Protein AF-A0A1F5DL62-F1 (afdb_monomer)

Foldseek 3Di:
DLAQLEDLQQLQQFFQLQADLPQQKGFGDDPDPFATAIDHHDPVVSVVLVVQCVVVVPDDRRDRSDHHSVVVQVVQQVVLVVVCVVPVDPVSNVCHPSVSSLNNLLVVCLVPVDLVVSCRSNRPPDSVVSVVSVVVNCVVDVPPVDKDKDKAQDPVVVVVVVVVPWAWDDDDPNITITIDHD

Solvent-accessible surface area (backbone atoms only — not comparable to full-atom values): 10149 Å² total; per-residue (Å²): 71,56,87,60,26,48,50,62,63,35,50,27,63,38,26,51,71,34,48,40,78,86,84,27,36,36,52,44,64,53,67,84,79,42,39,69,45,74,42,80,52,53,69,74,56,48,54,53,49,52,53,49,39,60,78,68,65,67,76,57,54,82,41,59,76,40,62,51,44,69,54,51,55,49,51,50,54,54,51,31,51,51,50,27,74,73,70,71,45,70,68,52,69,68,66,49,80,63,50,35,21,49,50,24,46,27,53,48,29,68,72,69,71,40,64,66,60,40,23,53,63,54,28,49,65,51,64,73,78,42,51,58,33,56,56,51,36,58,70,73,42,75,79,62,88,51,57,50,72,50,74,25,79,46,71,67,52,42,52,53,39,45,76,72,60,31,44,84,74,49,77,54,97,89,23,42,36,28,36,26,74,109

Secondary structure (DSSP, 8-state):
-TTT---HHHHHH-BGGGEETTTTEEEEPPSTT---EEEEPPHHHHHHHHHHHHHTT---TTSBSS--HHHHHHHHHHHHHHHHHHH--THHHH--HHHHHHHHHHHHHHHH--HHHHHHHHT-SSTHHHHHHHHHHHHHS-----EEEEEE-SHHHHHHHHHTTPEEEEEETTEEEEEEE-

Radius of gyration: 20.7 Å; Cα contacts (8 Å, |Δi|>4): 233; chains: 1; bounding box: 59×39×46 Å

Mean predicted aligned error: 9.63 Å

Sequence (182 aa):
MSKYGLRPDEISKITLRDIDLDHGTLSVRTSKMGLERTLTLKAEIKDLLREFVANWNITAVKEHLFPQTKTIMNGWRVSRRRAYNKFRDTELLKIRLYDLRHWFGTTSYIKCRDIFHVQYLMGHRHIGSTLHYLHIAKGLVNYSDEYTVKVASTIIEFTTLLESGFEYVSDYECKKILRKRK

Structure (mmCIF, N/CA/C/O backbone):
data_AF-A0A1F5DL62-F1
#
_entry.id   AF-A0A1F5DL62-F1
#
loop_
_atom_site.group_PDB
_atom_site.id
_atom_site.type_symbol
_atom_site.label_atom_id
_atom_site.label_alt_id
_atom_site.label_comp_id
_atom_site.label_asym_id
_atom_site.label_entity_id
_atom_site.label_seq_id
_atom_site.pdbx_PDB_ins_code
_atom_site.Cartn_x
_atom_site.Cartn_y
_atom_site.Cartn_z
_atom_site.occupancy
_atom_site.B_iso_or_equiv
_atom_site.auth_seq_id
_atom_site.auth_comp_id
_atom_site.auth_asym_id
_atom_site.auth_atom_id
_atom_site.pdbx_PDB_model_num
ATOM 1 N N . MET A 1 1 ? 2.792 1.108 -3.161 1.00 91.06 1 MET A N 1
ATOM 2 C CA . MET A 1 1 ? 2.977 0.848 -1.709 1.00 91.06 1 MET A CA 1
ATOM 3 C C . MET A 1 1 ? 1.778 1.282 -0.874 1.00 91.06 1 MET A C 1
ATOM 5 O O . MET A 1 1 ? 1.159 0.419 -0.280 1.00 91.06 1 MET A O 1
ATOM 9 N N . SER A 1 2 ? 1.394 2.563 -0.848 1.00 92.19 2 SER A N 1
ATOM 10 C CA . SER A 1 2 ? 0.304 3.059 0.022 1.00 92.19 2 SER A CA 1
ATOM 11 C C . SER A 1 2 ? -1.102 2.534 -0.298 1.00 92.19 2 SER A C 1
ATOM 13 O O . SER A 1 2 ? -1.973 2.580 0.562 1.00 92.19 2 SER A O 1
ATOM 15 N N . LYS A 1 3 ? -1.339 2.051 -1.524 1.00 92.31 3 LYS A N 1
ATOM 16 C CA . LYS A 1 3 ? -2.657 1.574 -1.982 1.00 92.31 3 LYS A CA 1
ATOM 17 C C . LYS A 1 3 ? -2.881 0.065 -1.849 1.00 92.31 3 LYS A C 1
ATOM 19 O O . LYS A 1 3 ? -4.026 -0.347 -1.787 1.00 92.31 3 LYS A O 1
ATOM 24 N N . TYR A 1 4 ? -1.803 -0.720 -1.809 1.00 93.44 4 TYR A N 1
ATOM 25 C CA . TYR A 1 4 ? -1.838 -2.196 -1.836 1.00 93.44 4 TYR A CA 1
ATOM 26 C C . TYR A 1 4 ? -0.861 -2.838 -0.845 1.00 93.44 4 TYR A C 1
ATOM 28 O O . TYR A 1 4 ? -0.576 -4.029 -0.903 1.00 93.44 4 TYR A O 1
ATOM 36 N N . GLY A 1 5 ? -0.226 -2.032 0.001 1.00 93.56 5 GLY A N 1
ATOM 37 C CA . GLY A 1 5 ? 0.716 -2.501 1.006 1.00 93.56 5 GLY A CA 1
ATOM 38 C C . GLY A 1 5 ? 1.997 -3.127 0.475 1.00 93.56 5 GLY A C 1
ATOM 39 O O . GLY A 1 5 ? 2.757 -3.599 1.295 1.00 93.56 5 GLY A O 1
ATOM 40 N N . LEU A 1 6 ? 2.286 -3.161 -0.829 1.00 94.00 6 LEU A N 1
ATOM 41 C CA . LEU A 1 6 ? 3.445 -3.889 -1.377 1.00 94.00 6 LEU A CA 1
ATOM 42 C C . LEU A 1 6 ? 4.793 -3.445 -0.785 1.00 94.00 6 LEU A C 1
ATOM 44 O O . LEU A 1 6 ? 4.983 -2.261 -0.486 1.00 94.00 6 LEU A O 1
ATOM 48 N N . ARG A 1 7 ? 5.735 -4.384 -0.642 1.00 93.25 7 ARG A N 1
ATOM 49 C CA . ARG A 1 7 ? 7.132 -4.088 -0.282 1.00 93.25 7 ARG A CA 1
ATOM 50 C C . ARG A 1 7 ? 7.881 -3.483 -1.486 1.00 93.25 7 ARG A C 1
ATOM 52 O O . ARG A 1 7 ? 7.527 -3.786 -2.625 1.00 93.25 7 ARG A O 1
ATOM 59 N N . PRO A 1 8 ? 8.926 -2.661 -1.279 1.00 94.00 8 PRO A N 1
ATOM 60 C CA . PRO A 1 8 ? 9.728 -2.129 -2.384 1.00 94.00 8 PRO A CA 1
ATOM 61 C C . PRO A 1 8 ? 10.349 -3.219 -3.268 1.00 94.00 8 PRO A C 1
ATOM 63 O O . PRO A 1 8 ? 10.421 -3.055 -4.483 1.00 94.00 8 PRO A O 1
ATOM 66 N N . ASP A 1 9 ? 10.763 -4.336 -2.666 1.00 92.94 9 ASP A N 1
ATOM 67 C CA . ASP A 1 9 ? 11.340 -5.474 -3.379 1.00 92.94 9 ASP A CA 1
ATOM 68 C C . ASP A 1 9 ? 10.296 -6.245 -4.190 1.00 92.94 9 ASP A C 1
ATOM 70 O O . ASP A 1 9 ? 10.581 -6.607 -5.329 1.00 92.94 9 ASP A O 1
ATOM 74 N N . GLU A 1 10 ? 9.083 -6.423 -3.648 1.00 94.06 10 GLU A N 1
ATOM 75 C CA . GLU A 1 10 ? 7.940 -6.979 -4.387 1.00 94.06 10 GLU A CA 1
ATOM 76 C C . GLU A 1 10 ? 7.651 -6.125 -5.626 1.00 94.06 10 GLU A C 1
ATOM 78 O O . GLU A 1 10 ? 7.585 -6.658 -6.725 1.00 94.06 10 GLU A O 1
ATOM 83 N N . ILE A 1 11 ? 7.574 -4.796 -5.466 1.00 94.06 11 ILE A N 1
ATOM 84 C CA . ILE A 1 11 ? 7.324 -3.861 -6.576 1.00 94.06 11 ILE A CA 1
ATOM 85 C C . ILE A 1 11 ? 8.401 -3.980 -7.651 1.00 94.06 11 ILE A C 1
ATOM 87 O O . ILE A 1 11 ? 8.070 -4.090 -8.826 1.00 94.06 11 ILE A O 1
ATOM 91 N N . SER A 1 12 ? 9.678 -4.001 -7.261 1.00 93.75 12 SER A N 1
ATOM 92 C CA . SER A 1 12 ? 10.784 -4.083 -8.224 1.00 93.75 12 SER A CA 1
ATOM 93 C C . SER A 1 12 ? 10.827 -5.388 -9.025 1.00 93.75 12 SER A C 1
ATOM 95 O O . SER A 1 12 ? 11.561 -5.477 -10.001 1.00 93.75 12 SER A O 1
ATOM 97 N N . LYS A 1 13 ? 10.072 -6.410 -8.604 1.00 92.38 13 LYS A N 1
ATOM 98 C CA . LYS A 1 13 ? 10.007 -7.717 -9.263 1.00 92.38 13 LYS A CA 1
ATOM 99 C C . LYS A 1 13 ? 8.769 -7.903 -10.128 1.00 92.38 13 LYS A C 1
ATOM 101 O O . LYS A 1 13 ? 8.721 -8.896 -10.847 1.00 92.38 13 LYS A O 1
ATOM 106 N N . ILE A 1 14 ? 7.805 -6.982 -10.075 1.00 93.50 14 ILE A N 1
ATOM 107 C CA . ILE A 1 14 ? 6.594 -7.062 -10.895 1.00 93.50 14 ILE A CA 1
ATOM 108 C C . ILE A 1 14 ? 6.999 -6.995 -12.365 1.00 93.50 14 ILE A C 1
ATOM 110 O O . ILE A 1 14 ? 7.710 -6.082 -12.791 1.00 93.50 14 ILE A O 1
ATOM 114 N N . THR A 1 15 ? 6.534 -7.978 -13.119 1.00 92.50 15 THR A N 1
ATOM 115 C CA . THR A 1 15 ? 6.669 -8.060 -14.572 1.00 92.50 15 THR A CA 1
ATOM 116 C C . THR A 1 15 ? 5.308 -7.924 -15.234 1.00 92.50 15 THR A C 1
ATOM 118 O O . THR A 1 15 ? 4.282 -8.061 -14.567 1.00 92.50 15 THR A O 1
ATOM 121 N N . LEU A 1 16 ? 5.282 -7.695 -16.548 1.00 89.62 16 LEU A N 1
ATOM 122 C CA . LEU A 1 16 ? 4.025 -7.609 -17.294 1.00 89.62 16 LEU A CA 1
ATOM 123 C C . LEU A 1 16 ? 3.182 -8.893 -17.155 1.00 89.62 16 LEU A C 1
ATOM 125 O O . LEU A 1 16 ? 1.967 -8.809 -17.036 1.00 89.62 16 LEU A O 1
ATOM 129 N N . ARG A 1 17 ? 3.823 -10.069 -17.048 1.00 90.69 17 ARG A N 1
ATOM 130 C CA . ARG A 1 17 ? 3.154 -11.359 -16.778 1.00 90.69 17 ARG A CA 1
ATOM 131 C C . ARG A 1 17 ? 2.331 -11.382 -15.490 1.00 90.69 17 ARG A C 1
ATOM 133 O O . ARG A 1 17 ? 1.380 -12.148 -15.384 1.00 90.69 17 ARG A O 1
ATOM 140 N N . ASP A 1 18 ? 2.754 -10.630 -14.481 1.00 91.69 18 ASP A N 1
ATOM 141 C CA . ASP A 1 18 ? 2.124 -10.662 -13.163 1.00 91.69 18 ASP A CA 1
ATOM 142 C C . ASP A 1 18 ? 0.827 -9.836 -13.122 1.00 91.69 18 ASP A C 1
ATOM 144 O O . ASP A 1 18 ? 0.107 -9.892 -12.123 1.00 91.69 18 ASP A O 1
ATOM 148 N N . ILE A 1 19 ? 0.543 -9.055 -14.171 1.00 91.12 19 ILE A N 1
ATOM 149 C CA . ILE A 1 19 ? -0.609 -8.160 -14.248 1.00 91.12 19 ILE A CA 1
ATOM 150 C C . ILE A 1 19 ? -1.598 -8.676 -15.281 1.00 91.12 19 ILE A C 1
ATOM 152 O O . ILE A 1 19 ? -1.293 -8.774 -16.465 1.00 91.12 19 ILE A O 1
ATOM 156 N N . ASP A 1 20 ? -2.818 -8.907 -14.822 1.00 90.62 20 ASP A N 1
ATOM 157 C CA . ASP A 1 20 ? -3.966 -9.151 -15.674 1.00 90.62 20 ASP A CA 1
ATOM 158 C C . ASP A 1 20 ? -4.793 -7.863 -15.744 1.00 90.62 20 ASP A C 1
ATOM 160 O O . ASP A 1 20 ? -5.491 -7.495 -14.793 1.00 90.62 20 ASP A O 1
ATOM 164 N N . LEU A 1 21 ? -4.651 -7.119 -16.841 1.00 84.19 21 LEU A N 1
ATOM 165 C CA . LEU A 1 21 ? -5.331 -5.833 -17.028 1.00 84.19 21 LEU A CA 1
ATOM 166 C C . LEU A 1 21 ? -6.814 -5.988 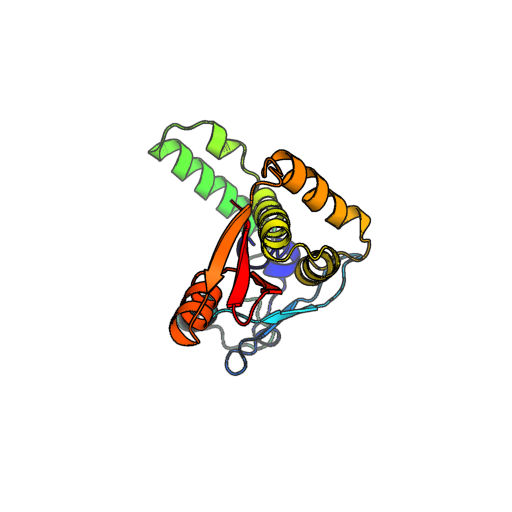-17.389 1.00 84.19 21 LEU A C 1
ATOM 168 O O . LEU A 1 21 ? -7.580 -5.042 -17.167 1.00 84.19 21 LEU A O 1
ATOM 172 N N . ASP A 1 22 ? -7.215 -7.152 -17.895 1.00 85.88 22 ASP A N 1
ATOM 173 C CA . ASP A 1 22 ? -8.592 -7.440 -18.294 1.00 85.88 22 ASP A CA 1
ATOM 174 C C . ASP A 1 22 ? -9.426 -7.760 -17.056 1.00 85.88 22 ASP A C 1
ATOM 176 O O . ASP A 1 22 ? -10.407 -7.073 -16.751 1.00 85.88 22 ASP A O 1
ATOM 180 N N . HIS A 1 23 ? -8.955 -8.713 -16.252 1.00 86.81 23 HIS A N 1
ATOM 181 C CA . HIS A 1 23 ? -9.593 -9.096 -14.995 1.00 86.81 23 HIS A CA 1
ATOM 182 C C . HIS A 1 23 ? -9.225 -8.168 -13.830 1.00 86.81 23 HIS A C 1
ATOM 184 O O . HIS A 1 23 ? -9.879 -8.176 -12.786 1.00 86.81 23 HIS A O 1
ATOM 190 N N . GLY A 1 24 ? -8.210 -7.319 -14.001 1.00 90.38 24 GLY A N 1
ATOM 191 C CA . GLY A 1 24 ? -7.795 -6.357 -12.990 1.00 90.38 24 GLY A CA 1
ATOM 192 C C . GLY A 1 24 ? -7.150 -7.017 -11.785 1.00 90.38 24 GLY A C 1
ATOM 193 O O . GLY A 1 24 ? -7.491 -6.682 -10.652 1.00 90.38 24 GLY A O 1
ATOM 194 N N . THR A 1 25 ? -6.239 -7.957 -12.007 1.00 93.75 25 THR A N 1
ATOM 195 C CA . THR A 1 25 ? -5.544 -8.654 -10.924 1.00 93.75 25 THR A CA 1
ATOM 196 C C . THR A 1 25 ? -4.036 -8.465 -11.013 1.00 93.75 25 THR A C 1
ATOM 198 O O . THR A 1 25 ? -3.466 -8.259 -12.082 1.00 93.75 25 THR A O 1
ATOM 201 N N . LEU A 1 26 ? -3.385 -8.485 -9.854 1.00 94.31 26 LEU A N 1
ATOM 202 C CA . LEU A 1 26 ? -1.937 -8.433 -9.715 1.00 94.31 26 LEU A CA 1
ATOM 203 C C . LEU A 1 26 ? -1.478 -9.622 -8.877 1.00 94.31 26 LEU A C 1
ATOM 205 O O . LEU A 1 26 ? -1.786 -9.698 -7.684 1.00 94.31 26 LEU A O 1
ATOM 209 N N . SER A 1 27 ? -0.696 -10.505 -9.486 1.00 94.12 27 SER A N 1
ATOM 210 C CA . SER A 1 27 ? -0.048 -11.630 -8.817 1.00 94.12 27 SER A CA 1
ATOM 211 C C . SER A 1 27 ? 1.268 -11.174 -8.192 1.00 94.12 27 SER A C 1
ATOM 213 O O . SER A 1 27 ? 2.261 -10.915 -8.866 1.00 94.12 27 SER A O 1
ATOM 215 N N . VAL A 1 28 ? 1.293 -11.042 -6.869 1.00 93.25 28 VAL A N 1
ATOM 216 C CA . VAL A 1 28 ? 2.468 -10.563 -6.142 1.00 93.25 28 VAL A CA 1
ATOM 217 C C . VAL A 1 28 ? 3.301 -11.747 -5.688 1.00 93.25 28 VAL A C 1
ATOM 219 O O . VAL A 1 28 ? 3.003 -12.400 -4.684 1.00 93.25 28 VAL A O 1
ATOM 222 N N . ARG A 1 29 ? 4.409 -11.961 -6.394 1.00 88.94 29 ARG A N 1
ATOM 223 C CA . ARG A 1 29 ? 5.475 -12.859 -5.955 1.00 88.94 29 ARG A CA 1
ATOM 224 C C . ARG A 1 29 ? 6.287 -12.180 -4.862 1.00 88.94 29 ARG A C 1
ATOM 226 O O . ARG A 1 29 ? 6.691 -11.022 -4.984 1.00 88.94 29 ARG A O 1
ATOM 233 N N . THR A 1 30 ? 6.522 -12.889 -3.768 1.00 79.25 30 THR A N 1
ATOM 234 C CA . THR A 1 30 ? 7.259 -12.342 -2.627 1.00 79.25 30 THR A CA 1
ATOM 235 C C . THR A 1 30 ? 8.720 -12.766 -2.666 1.00 79.25 30 THR A C 1
ATOM 237 O O . THR A 1 30 ? 9.059 -13.896 -3.004 1.00 79.25 30 THR A O 1
ATOM 240 N N . SER A 1 31 ? 9.613 -11.871 -2.252 1.00 63.34 31 SER A N 1
ATOM 241 C CA . SER A 1 31 ? 10.930 -12.290 -1.762 1.00 63.34 31 SER A CA 1
ATOM 242 C C . SER A 1 31 ? 10.811 -12.825 -0.334 1.00 63.34 31 SER A C 1
ATOM 244 O O . SER A 1 31 ? 9.890 -12.445 0.395 1.00 63.34 31 SER A O 1
ATOM 246 N N . LYS A 1 32 ? 11.828 -13.570 0.119 1.00 62.47 32 LYS A N 1
ATOM 247 C CA . LYS A 1 32 ? 12.007 -13.978 1.527 1.00 62.47 32 LYS A CA 1
ATOM 248 C C . LYS A 1 32 ? 10.872 -14.892 2.031 1.00 62.47 32 LYS A C 1
ATOM 250 O O . LYS A 1 32 ? 10.207 -15.569 1.261 1.00 62.47 32 LYS A O 1
ATOM 255 N N . MET A 1 33 ? 10.647 -14.891 3.345 1.00 64.62 33 MET A N 1
ATOM 256 C CA . MET A 1 33 ? 9.630 -15.650 4.084 1.00 64.62 33 MET A CA 1
ATOM 257 C C . MET A 1 33 ? 8.206 -15.070 3.935 1.00 64.62 33 MET A C 1
ATOM 259 O O . MET A 1 33 ? 7.421 -15.116 4.878 1.00 64.62 33 MET A O 1
ATOM 263 N N . GLY A 1 34 ? 7.868 -14.444 2.805 1.00 72.56 34 GLY A N 1
ATOM 264 C CA . GLY A 1 34 ? 6.506 -13.958 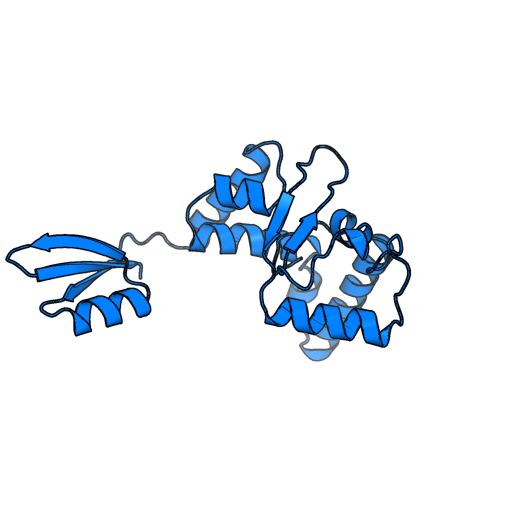2.555 1.00 72.56 34 GLY A CA 1
ATOM 265 C C . GLY A 1 34 ? 5.564 -15.068 2.085 1.00 72.56 34 GLY A C 1
ATOM 266 O O . GLY A 1 34 ? 5.969 -16.229 1.979 1.00 72.56 34 GLY A O 1
ATOM 267 N N . LEU A 1 35 ? 4.320 -14.685 1.788 1.00 81.75 35 LEU A N 1
ATOM 268 C CA . LEU A 1 35 ? 3.362 -15.503 1.040 1.00 81.75 35 LEU A CA 1
ATOM 269 C C . LEU A 1 35 ? 2.994 -14.794 -0.265 1.00 81.75 35 LEU A C 1
ATOM 271 O O . LEU A 1 35 ? 2.812 -13.569 -0.280 1.00 81.75 35 LEU A O 1
ATOM 275 N N . GLU A 1 36 ? 2.925 -15.569 -1.343 1.00 89.50 36 GLU A N 1
ATOM 276 C CA . GLU A 1 36 ? 2.386 -15.105 -2.619 1.00 89.50 36 GLU A CA 1
ATOM 277 C C . GLU A 1 36 ? 0.890 -14.836 -2.482 1.00 89.50 36 GLU A C 1
ATOM 279 O O . GLU A 1 36 ? 0.202 -15.446 -1.659 1.00 89.50 36 GLU A O 1
ATOM 284 N N . ARG A 1 37 ? 0.401 -13.863 -3.245 1.00 93.31 37 ARG A N 1
ATOM 285 C CA . ARG A 1 37 ? -0.988 -13.413 -3.154 1.00 93.31 37 ARG A CA 1
ATOM 286 C C . ARG A 1 37 ? -1.424 -12.730 -4.431 1.00 93.31 37 ARG A C 1
ATOM 288 O O . ARG A 1 37 ? -0.605 -12.116 -5.114 1.00 93.31 37 ARG A O 1
ATOM 295 N N . THR A 1 38 ? -2.725 -12.748 -4.667 1.00 94.31 38 THR A N 1
ATOM 296 C CA . THR A 1 38 ? -3.344 -12.037 -5.779 1.00 94.31 38 THR A CA 1
ATOM 297 C C . THR A 1 38 ? -4.138 -10.868 -5.225 1.00 94.31 38 THR A C 1
ATOM 299 O O . THR A 1 38 ? -4.907 -11.012 -4.277 1.00 94.31 38 THR A O 1
ATOM 302 N N . LEU A 1 39 ? -3.917 -9.686 -5.787 1.00 93.75 39 LEU A N 1
ATOM 303 C CA . LEU A 1 39 ? -4.596 -8.462 -5.386 1.00 93.75 39 LEU A CA 1
ATOM 304 C C . LEU A 1 39 ? -5.510 -7.993 -6.508 1.00 93.75 39 LEU A C 1
ATOM 306 O O . LEU A 1 39 ? -5.091 -7.921 -7.661 1.00 93.75 39 LEU A O 1
ATOM 310 N N . THR A 1 40 ? -6.734 -7.615 -6.162 1.00 94.19 40 THR A N 1
ATOM 311 C CA . THR A 1 40 ? -7.648 -6.959 -7.097 1.00 94.19 40 THR A CA 1
ATOM 312 C C . THR A 1 40 ? -7.269 -5.490 -7.240 1.00 94.19 40 THR A C 1
ATOM 314 O O . THR A 1 40 ? -7.172 -4.759 -6.251 1.00 94.19 40 THR A O 1
ATOM 317 N N . LEU A 1 41 ? -7.055 -5.053 -8.474 1.00 92.88 41 LEU A N 1
ATOM 318 C CA . LEU A 1 41 ? -6.711 -3.687 -8.827 1.00 92.88 41 LEU A CA 1
ATOM 319 C C . LEU A 1 41 ? -7.976 -2.847 -9.021 1.00 92.88 41 LEU A C 1
ATOM 321 O O . LEU A 1 41 ? -8.871 -3.188 -9.793 1.00 92.88 41 LEU A O 1
ATOM 325 N N . LYS A 1 42 ? -8.015 -1.691 -8.361 1.00 90.81 42 LYS A N 1
ATOM 326 C CA . LYS A 1 42 ? -9.005 -0.641 -8.619 1.00 90.81 42 LYS A CA 1
ATOM 327 C C . LYS A 1 42 ? -8.898 -0.123 -10.048 1.00 90.81 42 LYS A C 1
ATOM 329 O O . LYS A 1 42 ? -7.787 -0.023 -10.568 1.00 90.81 42 LYS A O 1
ATOM 334 N N . ALA A 1 43 ? -10.031 0.283 -10.622 1.00 89.75 43 ALA A N 1
ATOM 335 C CA . ALA A 1 43 ? -10.113 0.845 -11.971 1.00 89.75 43 ALA A CA 1
ATOM 336 C C . ALA A 1 43 ? -9.067 1.943 -12.211 1.00 89.75 43 ALA A C 1
ATOM 338 O O . ALA A 1 43 ? -8.270 1.816 -13.134 1.00 89.75 43 ALA A O 1
ATOM 339 N N . GLU A 1 44 ? -8.947 2.902 -11.285 1.00 90.38 44 GLU A N 1
ATOM 340 C CA . GLU A 1 44 ? -8.002 4.019 -11.427 1.00 90.38 44 GLU A CA 1
ATOM 341 C C . GLU A 1 44 ? -6.544 3.552 -11.572 1.00 90.38 44 GLU A C 1
ATOM 343 O O . GLU A 1 44 ? -5.739 4.166 -12.262 1.00 90.38 44 GLU A O 1
ATOM 348 N N . ILE A 1 45 ? -6.179 2.451 -10.911 1.00 90.81 45 ILE A N 1
ATOM 349 C CA . ILE A 1 45 ? -4.821 1.904 -10.974 1.00 90.81 45 ILE A CA 1
ATOM 350 C C . ILE A 1 45 ? -4.612 1.117 -12.265 1.00 90.81 45 ILE A C 1
ATOM 352 O O . ILE A 1 45 ? -3.503 1.126 -12.792 1.00 90.81 45 ILE A O 1
ATOM 356 N N . LYS A 1 46 ? -5.650 0.452 -12.782 1.00 90.81 46 LYS A N 1
ATOM 357 C CA . LYS A 1 46 ? -5.574 -0.246 -14.072 1.00 90.81 46 LYS A CA 1
ATOM 358 C C . LYS A 1 46 ? -5.286 0.738 -15.196 1.00 90.81 46 LYS A C 1
ATOM 360 O O . LYS A 1 46 ? -4.402 0.477 -16.005 1.00 90.81 46 LYS A O 1
ATOM 365 N N . ASP A 1 47 ? -5.971 1.875 -15.195 1.00 90.69 47 ASP A N 1
ATOM 366 C CA . ASP A 1 47 ? -5.800 2.896 -16.229 1.00 90.69 47 ASP A CA 1
ATOM 367 C C . ASP A 1 47 ? -4.405 3.528 -16.152 1.00 90.69 47 ASP A C 1
ATOM 369 O O . ASP A 1 47 ? -3.687 3.553 -17.150 1.00 90.69 47 ASP A O 1
ATOM 373 N N . LEU A 1 48 ? -3.941 3.870 -14.944 1.00 91.56 48 LEU A N 1
ATOM 374 C CA . LEU A 1 48 ? -2.567 4.342 -14.733 1.00 91.56 48 LEU A CA 1
ATOM 375 C C . LEU A 1 48 ? -1.506 3.321 -15.173 1.00 91.56 48 LEU A C 1
ATOM 377 O O . LEU A 1 48 ? -0.456 3.703 -15.687 1.00 91.56 48 LEU A O 1
ATOM 381 N N . LEU A 1 49 ? -1.745 2.022 -14.965 1.00 90.19 49 LEU A N 1
ATOM 382 C CA . LEU A 1 49 ? -0.825 0.973 -15.410 1.00 90.19 49 LEU A CA 1
ATOM 383 C C . LEU A 1 49 ? -0.822 0.822 -16.933 1.00 90.19 49 LEU A C 1
ATOM 385 O O . LEU A 1 49 ? 0.252 0.642 -17.502 1.00 90.19 49 LEU A O 1
ATOM 389 N N . ARG A 1 50 ? -1.981 0.929 -17.595 1.00 89.50 50 ARG A N 1
ATOM 390 C CA . ARG A 1 50 ? -2.077 0.912 -19.065 1.00 89.50 50 ARG A CA 1
ATOM 391 C C . ARG A 1 50 ? -1.296 2.065 -19.680 1.00 89.50 50 ARG A C 1
ATOM 393 O O . ARG A 1 50 ? -0.465 1.835 -20.555 1.00 89.50 50 ARG A O 1
ATOM 400 N N . GLU A 1 51 ? -1.510 3.279 -19.178 1.00 91.06 51 GLU A N 1
ATOM 401 C CA . GLU A 1 51 ? -0.769 4.463 -19.618 1.00 91.06 51 GLU A CA 1
ATOM 402 C C . GLU A 1 51 ? 0.733 4.305 -19.378 1.00 91.06 51 GLU A C 1
ATOM 404 O O . GLU A 1 51 ? 1.545 4.619 -20.244 1.00 91.06 51 GLU A O 1
ATOM 409 N N . PHE A 1 52 ? 1.121 3.779 -18.215 1.00 90.25 52 PHE A N 1
ATOM 410 C CA . PHE A 1 52 ? 2.522 3.548 -17.892 1.00 90.25 52 PHE A CA 1
ATOM 411 C C . PHE A 1 52 ? 3.181 2.549 -18.856 1.00 90.25 52 PHE A C 1
ATOM 413 O O . PHE A 1 52 ? 4.253 2.833 -19.384 1.00 90.25 52 PHE A O 1
ATOM 420 N N . VAL A 1 53 ? 2.541 1.410 -19.129 1.00 88.25 53 VAL A N 1
ATOM 421 C CA . VAL A 1 53 ? 3.064 0.395 -20.061 1.00 88.25 53 VAL A CA 1
ATOM 422 C C . VAL A 1 53 ? 3.191 0.960 -21.479 1.00 88.25 53 VAL A C 1
ATOM 424 O O . VAL A 1 53 ? 4.221 0.749 -22.120 1.00 88.25 53 VAL A O 1
ATOM 427 N N . ALA A 1 54 ? 2.198 1.729 -21.937 1.00 88.31 54 ALA A N 1
ATOM 428 C CA . ALA A 1 54 ? 2.215 2.367 -23.252 1.00 88.31 54 ALA A CA 1
ATOM 429 C C . ALA A 1 54 ? 3.331 3.420 -23.375 1.00 88.31 54 ALA A C 1
ATOM 431 O O . ALA A 1 54 ? 4.099 3.398 -24.334 1.00 88.31 54 ALA A O 1
ATOM 432 N N . ASN A 1 55 ? 3.473 4.300 -22.380 1.00 89.75 55 ASN A N 1
ATOM 433 C CA . ASN A 1 55 ? 4.459 5.386 -22.397 1.00 89.75 55 ASN A CA 1
ATOM 434 C C . ASN A 1 55 ? 5.910 4.890 -22.383 1.00 89.75 55 ASN A C 1
ATOM 436 O O . ASN A 1 55 ? 6.792 5.546 -22.933 1.00 89.75 55 ASN A O 1
ATOM 440 N N . TRP A 1 56 ? 6.166 3.746 -21.747 1.00 84.31 56 TRP A N 1
ATOM 441 C CA . TRP A 1 56 ? 7.500 3.146 -21.663 1.00 84.31 56 TRP A CA 1
ATOM 442 C C . TRP A 1 56 ? 7.741 2.059 -22.720 1.00 84.31 56 TRP A C 1
ATOM 444 O O . TRP A 1 56 ? 8.799 1.437 -22.711 1.00 84.31 56 TRP A O 1
ATOM 454 N N . ASN A 1 57 ? 6.783 1.852 -23.634 1.00 84.94 57 ASN A N 1
ATOM 455 C CA . ASN A 1 57 ? 6.821 0.855 -24.707 1.00 84.94 57 ASN A CA 1
ATOM 456 C C . ASN A 1 57 ? 7.224 -0.554 -24.224 1.00 84.94 57 ASN A C 1
ATOM 458 O O . ASN A 1 57 ? 7.999 -1.263 -24.873 1.00 84.94 57 ASN A O 1
ATOM 462 N N . ILE A 1 58 ? 6.714 -0.952 -23.054 1.00 83.06 58 ILE A N 1
ATOM 463 C CA . ILE A 1 58 ? 7.056 -2.232 -22.428 1.00 83.06 58 ILE A CA 1
ATOM 464 C C . ILE A 1 58 ? 6.254 -3.330 -23.122 1.00 83.06 58 ILE A C 1
ATOM 466 O O . ILE A 1 58 ? 5.051 -3.470 -22.911 1.00 83.06 58 ILE A O 1
ATOM 470 N N . THR A 1 59 ? 6.928 -4.120 -23.952 1.00 80.75 59 THR A N 1
ATOM 471 C CA . THR A 1 59 ? 6.295 -5.177 -24.760 1.00 80.75 59 THR A CA 1
ATOM 472 C C . THR A 1 59 ? 6.707 -6.579 -24.320 1.00 80.75 59 THR A C 1
ATOM 474 O O . THR A 1 59 ? 5.980 -7.547 -24.551 1.00 80.75 59 THR A O 1
ATOM 477 N N . ALA A 1 60 ? 7.849 -6.720 -23.644 1.00 84.94 60 ALA A N 1
ATOM 478 C CA . ALA A 1 60 ? 8.347 -8.018 -23.225 1.00 84.94 60 ALA A CA 1
ATOM 479 C C . ALA A 1 60 ? 7.662 -8.503 -21.936 1.00 84.94 60 ALA A C 1
ATOM 481 O O . ALA A 1 60 ? 7.727 -7.886 -20.876 1.00 84.94 60 ALA A O 1
ATOM 482 N N . VAL A 1 61 ? 7.072 -9.699 -21.997 1.00 83.12 61 VAL A N 1
ATOM 483 C CA . VAL A 1 61 ? 6.292 -10.307 -20.899 1.00 83.12 61 VAL A CA 1
ATOM 484 C C . VAL A 1 61 ? 7.091 -10.461 -19.593 1.00 83.12 61 VAL A C 1
ATOM 486 O O . VAL A 1 61 ? 6.531 -10.384 -18.498 1.00 83.12 61 VAL A O 1
ATOM 489 N N . LYS A 1 62 ? 8.405 -10.695 -19.696 1.00 85.50 62 LYS A N 1
ATOM 490 C CA . LYS A 1 62 ? 9.314 -10.886 -18.550 1.00 85.50 62 LYS A CA 1
ATOM 491 C C . LYS A 1 62 ? 10.023 -9.603 -18.111 1.00 85.50 62 LYS A C 1
ATOM 493 O O . LYS A 1 62 ? 10.843 -9.658 -17.198 1.00 85.50 62 LYS A O 1
ATOM 498 N N . GLU A 1 63 ? 9.744 -8.477 -18.756 1.00 86.88 63 GLU A N 1
ATOM 499 C CA . GLU A 1 63 ? 10.366 -7.206 -18.415 1.00 86.88 63 GLU A CA 1
ATOM 500 C C . GLU A 1 63 ? 9.794 -6.655 -17.109 1.00 86.88 63 GLU A C 1
ATOM 502 O O . GLU A 1 63 ? 8.595 -6.756 -16.833 1.00 86.88 63 GLU A O 1
ATOM 507 N N . HIS A 1 64 ? 10.678 -6.112 -16.273 1.00 89.25 64 HIS A N 1
ATOM 508 C CA . HIS A 1 64 ? 10.294 -5.502 -15.009 1.00 89.25 64 HIS A CA 1
ATOM 509 C C . HIS A 1 64 ? 9.624 -4.155 -15.261 1.00 89.25 64 HIS A C 1
ATOM 511 O O . HIS A 1 64 ? 10.212 -3.272 -15.876 1.00 89.25 64 HIS A O 1
ATOM 517 N N . LEU A 1 65 ? 8.419 -3.976 -14.720 1.00 90.69 65 LEU A N 1
ATOM 518 C CA . LEU A 1 65 ? 7.664 -2.732 -14.891 1.00 90.69 65 LEU A CA 1
ATOM 519 C C . LEU A 1 65 ? 8.253 -1.580 -14.080 1.00 90.69 65 LEU A C 1
ATOM 521 O O . LEU A 1 65 ? 8.142 -0.420 -14.458 1.00 90.69 65 LEU A O 1
ATOM 525 N N . PHE A 1 66 ? 8.858 -1.888 -12.935 1.00 92.31 66 PHE A N 1
ATOM 526 C CA . PHE A 1 66 ? 9.344 -0.875 -12.010 1.00 92.31 66 PHE A CA 1
ATOM 527 C C . PHE A 1 66 ? 10.857 -0.959 -11.820 1.00 92.31 66 PHE A C 1
ATOM 529 O O . PHE A 1 66 ? 11.440 -2.043 -11.901 1.00 92.31 66 PHE A O 1
ATOM 536 N N . PRO A 1 67 ? 11.508 0.170 -11.486 1.00 92.50 67 PRO A N 1
ATOM 537 C CA . PRO A 1 67 ? 12.930 0.186 -11.189 1.00 92.50 67 PRO A CA 1
ATOM 538 C C . PRO A 1 67 ? 13.310 -0.718 -10.014 1.00 92.50 67 PRO A C 1
ATOM 540 O O . PRO A 1 67 ? 12.500 -1.050 -9.145 1.00 92.50 67 PRO A O 1
ATOM 543 N N . GLN A 1 68 ? 14.603 -1.019 -9.915 1.00 94.56 68 GLN A N 1
ATOM 544 C CA . GLN A 1 68 ? 15.153 -1.741 -8.772 1.00 94.56 68 GLN A CA 1
ATOM 545 C C . GLN A 1 68 ? 14.872 -1.026 -7.442 1.00 94.56 68 GLN A C 1
ATOM 547 O O . GLN A 1 68 ? 14.797 0.204 -7.361 1.00 94.56 68 GLN A O 1
ATOM 552 N N . THR A 1 69 ? 14.824 -1.806 -6.357 1.00 94.31 69 THR A N 1
ATOM 553 C CA . THR A 1 69 ? 14.554 -1.314 -4.993 1.00 94.31 69 THR A CA 1
ATOM 554 C C . THR A 1 69 ? 15.400 -0.091 -4.611 1.00 94.31 69 THR A C 1
ATOM 556 O O . THR A 1 69 ? 14.873 0.877 -4.061 1.00 94.31 69 THR A O 1
ATOM 559 N N . LYS A 1 70 ? 16.704 -0.092 -4.932 1.00 95.62 70 LYS A N 1
ATOM 560 C CA . LYS A 1 70 ? 17.616 1.027 -4.632 1.00 95.62 70 LYS A CA 1
ATOM 561 C C . LYS A 1 70 ? 17.173 2.323 -5.322 1.00 95.62 70 LYS A C 1
ATOM 563 O O . LYS A 1 70 ? 17.176 3.382 -4.694 1.00 95.62 70 LYS A O 1
ATOM 568 N N . THR A 1 71 ? 16.738 2.232 -6.577 1.00 96.31 71 THR A N 1
ATOM 569 C CA . THR A 1 71 ? 16.225 3.366 -7.356 1.00 96.31 71 THR A CA 1
ATOM 570 C C . THR A 1 71 ? 14.914 3.886 -6.776 1.00 96.31 71 THR A C 1
ATOM 572 O O . THR A 1 71 ? 14.783 5.092 -6.579 1.00 96.31 71 THR A O 1
ATOM 575 N N . ILE A 1 72 ? 13.989 2.998 -6.391 1.00 95.31 72 ILE A N 1
ATOM 576 C CA . ILE A 1 72 ? 12.731 3.379 -5.720 1.00 95.31 72 ILE A CA 1
ATOM 577 C C . ILE A 1 72 ? 13.024 4.142 -4.417 1.00 95.31 72 ILE A C 1
ATOM 579 O O . ILE A 1 72 ? 12.466 5.213 -4.168 1.00 95.31 72 ILE A O 1
ATOM 583 N N . MET A 1 73 ? 13.936 3.625 -3.588 1.00 95.25 73 MET A N 1
ATOM 584 C CA . MET A 1 73 ? 14.321 4.265 -2.324 1.00 95.25 73 MET A CA 1
ATOM 585 C C . MET A 1 73 ? 14.957 5.643 -2.537 1.00 95.25 73 MET A C 1
ATOM 587 O O . MET A 1 73 ? 14.653 6.582 -1.798 1.00 95.25 73 MET A O 1
ATOM 591 N N . ASN A 1 74 ? 15.814 5.786 -3.548 1.00 96.62 74 ASN A N 1
ATOM 592 C CA . ASN A 1 74 ? 16.414 7.071 -3.897 1.00 96.62 74 ASN A CA 1
ATOM 593 C C . ASN A 1 74 ? 15.369 8.060 -4.431 1.00 96.62 74 ASN A C 1
ATOM 595 O O . ASN A 1 74 ? 15.342 9.206 -3.982 1.00 96.62 74 ASN A O 1
ATOM 599 N N . GLY A 1 75 ? 14.453 7.613 -5.295 1.00 96.56 75 GLY A N 1
ATOM 600 C CA . GLY A 1 75 ? 13.335 8.425 -5.782 1.00 96.56 75 GLY A CA 1
ATOM 601 C C . GLY A 1 75 ? 12.454 8.952 -4.645 1.00 96.56 75 GLY A C 1
ATOM 602 O O . GLY A 1 75 ? 12.100 10.133 -4.623 1.00 96.56 75 GLY A O 1
ATOM 603 N N . TRP A 1 76 ? 12.186 8.124 -3.631 1.00 96.25 76 TRP A N 1
ATOM 604 C CA . TRP A 1 76 ? 11.468 8.551 -2.426 1.00 96.25 76 TRP A CA 1
ATOM 605 C C . TRP A 1 76 ? 12.233 9.612 -1.624 1.00 96.25 76 TRP A C 1
ATOM 607 O O . TRP A 1 76 ? 11.655 10.613 -1.201 1.00 96.25 76 TRP A O 1
ATOM 617 N N . ARG A 1 77 ? 13.550 9.441 -1.440 1.00 96.12 77 ARG A N 1
ATOM 618 C CA . ARG A 1 77 ? 14.402 10.435 -0.760 1.00 96.12 77 ARG A CA 1
ATOM 619 C C . ARG A 1 77 ? 14.360 11.791 -1.465 1.00 96.12 77 ARG A C 1
ATOM 621 O O . ARG A 1 77 ? 14.178 12.805 -0.795 1.00 96.12 77 ARG A O 1
ATOM 628 N N . VAL A 1 78 ? 14.475 11.798 -2.793 1.00 96.94 78 VAL A N 1
ATOM 629 C CA . VAL A 1 78 ? 14.386 13.019 -3.608 1.00 96.94 78 VAL A CA 1
ATOM 630 C C . VAL A 1 78 ? 13.005 13.659 -3.474 1.00 96.94 78 VAL A C 1
ATOM 632 O O . VAL A 1 78 ? 12.914 14.858 -3.220 1.00 96.94 78 VAL A O 1
ATOM 635 N N . SER A 1 79 ? 11.936 12.865 -3.569 1.00 95.31 79 SER A N 1
ATOM 636 C CA . SER A 1 79 ? 10.554 13.354 -3.459 1.00 95.31 79 SER A CA 1
ATOM 637 C C . SER A 1 79 ? 10.280 14.016 -2.106 1.00 95.31 79 SER A C 1
ATOM 639 O O . SER A 1 79 ? 9.748 15.123 -2.063 1.00 95.31 79 SER A O 1
ATOM 641 N N . ARG A 1 80 ? 10.733 13.410 -1.000 1.00 95.38 80 ARG A N 1
ATOM 642 C CA . ARG A 1 80 ? 10.618 14.012 0.341 1.00 95.38 80 ARG A CA 1
ATOM 643 C C . ARG A 1 80 ? 11.402 15.304 0.479 1.00 95.38 80 ARG A C 1
ATOM 645 O O . ARG A 1 80 ? 10.895 16.258 1.053 1.00 95.38 80 ARG A O 1
ATOM 652 N N . ARG A 1 81 ? 12.620 15.362 -0.068 1.00 96.12 81 ARG A N 1
ATOM 653 C CA . ARG A 1 81 ? 13.432 16.585 -0.030 1.00 96.12 81 ARG A CA 1
ATOM 654 C C . ARG A 1 81 ? 12.777 17.715 -0.824 1.00 96.12 81 ARG A C 1
ATOM 656 O O . ARG A 1 81 ? 12.789 18.854 -0.372 1.00 96.12 81 ARG A O 1
ATOM 663 N N . ARG A 1 82 ? 12.161 17.404 -1.971 1.00 96.94 82 ARG A N 1
ATOM 664 C CA . ARG A 1 82 ? 11.362 18.371 -2.741 1.00 96.94 82 ARG A CA 1
ATOM 665 C C . ARG A 1 82 ? 10.155 18.866 -1.941 1.00 96.94 82 ARG A C 1
ATOM 667 O O . ARG A 1 82 ? 9.931 20.070 -1.895 1.00 96.94 82 ARG A O 1
ATOM 674 N N . ALA A 1 83 ? 9.426 17.967 -1.278 1.00 96.12 83 ALA A N 1
ATOM 675 C CA . ALA A 1 83 ? 8.299 18.337 -0.423 1.00 96.12 83 ALA A CA 1
ATOM 676 C C . ALA A 1 83 ? 8.743 19.235 0.746 1.00 96.12 83 ALA A C 1
ATOM 678 O O . ALA A 1 83 ? 8.168 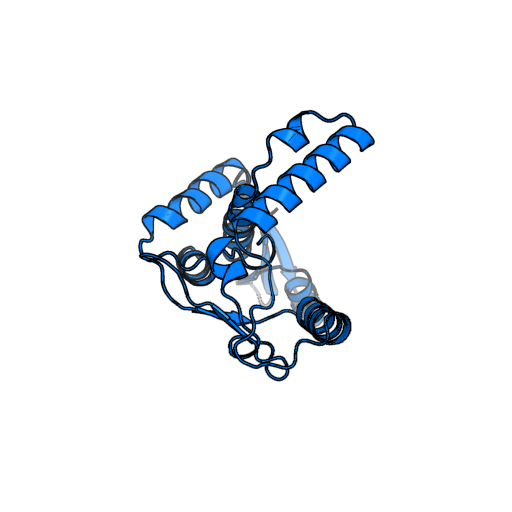20.300 0.944 1.00 96.12 83 ALA A O 1
ATOM 679 N N . TYR A 1 84 ? 9.830 18.881 1.437 1.00 96.62 84 TYR A N 1
ATOM 680 C CA . TYR A 1 84 ? 10.441 19.723 2.470 1.00 96.62 84 TYR A CA 1
ATOM 681 C C . TYR A 1 84 ? 10.820 21.112 1.942 1.00 96.62 84 TYR A C 1
ATOM 683 O O . TYR A 1 84 ? 10.494 22.116 2.562 1.00 96.62 84 TYR A O 1
ATOM 691 N N . ASN A 1 85 ? 11.463 21.203 0.775 1.00 97.31 85 ASN A N 1
ATOM 692 C CA . ASN A 1 85 ? 11.841 22.499 0.207 1.00 97.31 85 ASN A CA 1
ATOM 693 C C . ASN A 1 85 ? 10.623 23.382 -0.115 1.00 97.31 85 ASN A C 1
ATOM 695 O O . ASN A 1 85 ? 10.732 24.603 -0.027 1.00 97.31 85 ASN A O 1
ATOM 699 N N . LYS A 1 86 ? 9.483 22.773 -0.474 1.00 97.06 86 LYS A N 1
ATOM 700 C CA . LYS A 1 86 ? 8.234 23.478 -0.789 1.00 97.06 86 LYS A CA 1
ATOM 701 C C . LYS A 1 86 ? 7.469 23.919 0.462 1.00 97.06 86 LYS A C 1
ATOM 703 O O . LYS A 1 86 ? 7.001 25.048 0.504 1.00 97.06 86 LYS A O 1
ATOM 708 N N . PHE A 1 87 ? 7.326 23.036 1.449 1.00 96.69 87 PHE A N 1
ATOM 709 C CA . PHE A 1 87 ? 6.453 23.257 2.612 1.00 96.69 87 PHE A CA 1
ATOM 710 C C . PHE A 1 87 ? 7.201 23.659 3.888 1.00 96.69 87 PHE A C 1
ATOM 712 O O . PHE A 1 87 ? 6.574 24.100 4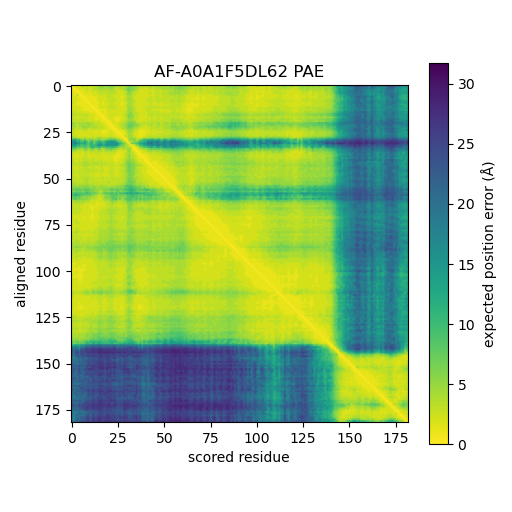.840 1.00 96.69 87 PHE A O 1
ATOM 719 N N . ARG A 1 88 ? 8.531 23.504 3.917 1.00 95.69 88 ARG A N 1
ATOM 720 C CA . ARG A 1 88 ? 9.414 23.764 5.071 1.00 95.69 88 ARG A CA 1
ATOM 721 C C . ARG A 1 88 ? 9.073 22.977 6.342 1.00 95.69 88 ARG A C 1
ATOM 723 O O . ARG A 1 88 ? 9.552 23.315 7.416 1.00 95.69 88 ARG A O 1
ATOM 730 N N . ASP A 1 89 ? 8.337 21.880 6.201 1.00 94.94 89 ASP A N 1
ATOM 731 C CA . ASP A 1 89 ? 7.986 20.974 7.294 1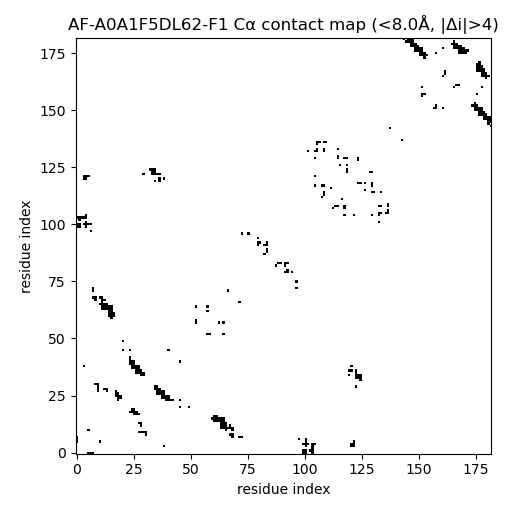.00 94.94 89 ASP A CA 1
ATOM 732 C C . ASP A 1 89 ? 9.024 19.846 7.443 1.00 94.94 89 ASP A C 1
ATOM 734 O O . ASP A 1 89 ? 9.212 19.016 6.543 1.00 94.94 89 ASP A O 1
ATOM 738 N N . THR A 1 90 ? 9.710 19.819 8.587 1.00 95.12 90 THR A N 1
ATOM 739 C CA . THR A 1 90 ? 10.753 18.837 8.912 1.00 95.12 90 THR A CA 1
ATOM 740 C C . THR A 1 90 ? 10.199 17.431 9.154 1.00 95.12 90 THR A C 1
ATOM 742 O O . THR A 1 90 ? 10.934 16.457 8.948 1.00 95.12 90 THR A O 1
ATOM 745 N N . GLU A 1 91 ? 8.916 17.279 9.496 1.00 94.12 91 GLU A N 1
ATOM 746 C CA . GLU A 1 91 ? 8.279 15.971 9.696 1.00 94.12 91 GLU A CA 1
ATOM 747 C C . GLU A 1 91 ? 8.255 15.154 8.398 1.00 94.12 91 GLU A C 1
ATOM 749 O O . GLU A 1 91 ? 8.448 13.934 8.412 1.00 94.12 91 GLU A O 1
ATOM 754 N N . LEU A 1 92 ? 8.161 15.820 7.242 1.00 92.69 92 LEU A N 1
ATOM 755 C CA . LEU A 1 92 ? 8.191 15.178 5.922 1.00 92.69 92 LEU A CA 1
ATOM 756 C C . LEU A 1 92 ? 9.485 14.393 5.663 1.00 92.69 92 LEU A C 1
ATOM 758 O O . LEU A 1 92 ? 9.484 13.408 4.918 1.00 92.69 92 LEU A O 1
ATOM 762 N N . LEU A 1 93 ? 10.601 14.798 6.278 1.00 94.62 93 LEU A N 1
ATOM 763 C CA . LEU A 1 93 ? 11.885 14.106 6.140 1.00 94.62 93 LEU A CA 1
ATOM 764 C C . LEU A 1 93 ? 11.919 12.786 6.924 1.00 94.62 93 LEU A C 1
ATOM 766 O O . LEU A 1 93 ? 12.642 11.860 6.532 1.00 94.62 93 LEU A O 1
ATOM 770 N N . LYS A 1 94 ? 11.104 12.670 7.980 1.00 95.06 94 LYS A N 1
ATOM 771 C CA . LYS A 1 94 ? 11.030 11.483 8.840 1.00 95.06 94 LYS A CA 1
ATOM 772 C C . LYS A 1 94 ? 10.236 10.338 8.201 1.00 95.06 94 LYS A C 1
ATOM 774 O O . LYS A 1 94 ? 10.527 9.183 8.492 1.00 95.06 94 LYS A O 1
ATOM 779 N N . ILE A 1 95 ? 9.317 10.626 7.272 1.00 95.06 95 ILE A N 1
ATOM 780 C CA . ILE A 1 95 ? 8.425 9.630 6.642 1.00 95.06 95 ILE A CA 1
ATOM 781 C C . ILE A 1 95 ? 9.212 8.654 5.756 1.00 95.06 95 ILE A C 1
ATOM 783 O O . ILE A 1 95 ? 9.524 8.943 4.603 1.00 95.06 95 ILE A O 1
ATOM 787 N N . ARG A 1 96 ? 9.562 7.469 6.240 1.00 95.31 96 ARG A N 1
ATOM 788 C CA . ARG A 1 96 ? 10.291 6.427 5.494 1.00 95.31 96 ARG A CA 1
ATOM 789 C C . ARG A 1 96 ? 9.414 5.823 4.399 1.00 95.31 96 ARG A C 1
ATOM 791 O O . ARG A 1 96 ? 8.193 5.834 4.469 1.00 95.31 96 ARG A O 1
ATOM 798 N N . LEU A 1 97 ? 10.043 5.209 3.395 1.00 95.19 97 LEU A N 1
ATOM 799 C CA . LEU A 1 97 ? 9.313 4.547 2.303 1.00 95.19 97 LEU A CA 1
ATOM 800 C C . LEU A 1 97 ? 8.377 3.439 2.825 1.00 95.19 97 LEU A C 1
ATOM 802 O O . LEU A 1 97 ? 7.257 3.283 2.346 1.00 95.19 97 LEU A O 1
ATOM 806 N N . TYR A 1 98 ? 8.828 2.692 3.838 1.00 94.81 98 TYR A N 1
ATOM 807 C CA . TYR A 1 98 ? 8.031 1.651 4.489 1.00 94.81 98 TYR A CA 1
ATOM 808 C C . TYR A 1 98 ? 6.828 2.195 5.261 1.00 94.81 98 TYR A C 1
ATOM 810 O O . TYR A 1 98 ? 5.851 1.467 5.420 1.00 94.81 98 TYR A O 1
ATOM 818 N N . ASP A 1 99 ? 6.832 3.468 5.656 1.00 94.69 99 ASP A N 1
ATOM 819 C CA . ASP A 1 99 ? 5.693 4.059 6.355 1.00 94.69 99 ASP A CA 1
ATOM 820 C C . ASP A 1 99 ? 4.467 4.143 5.431 1.00 94.69 99 ASP A C 1
ATOM 822 O O . ASP A 1 99 ? 3.345 4.000 5.901 1.00 94.69 99 ASP A O 1
ATOM 826 N N . LEU A 1 100 ? 4.651 4.199 4.102 1.00 95.31 100 LEU A N 1
ATOM 827 C CA . LEU A 1 100 ? 3.549 4.045 3.141 1.00 95.31 100 LEU A CA 1
ATOM 828 C C . LEU A 1 100 ? 2.884 2.666 3.231 1.00 95.31 100 LEU A C 1
ATOM 830 O O . LEU A 1 100 ? 1.669 2.541 3.087 1.00 95.31 100 LEU A O 1
ATOM 834 N N . ARG A 1 101 ? 3.679 1.614 3.442 1.00 94.00 101 ARG A N 1
ATOM 835 C CA . ARG A 1 101 ? 3.168 0.252 3.627 1.00 94.00 101 ARG A CA 1
ATOM 836 C C . ARG A 1 101 ? 2.502 0.104 4.994 1.00 94.00 101 ARG A C 1
ATOM 838 O O . ARG A 1 101 ? 1.447 -0.520 5.070 1.00 94.00 101 ARG A O 1
ATOM 845 N N . HIS A 1 102 ? 3.081 0.679 6.046 1.00 94.25 102 HIS A N 1
ATOM 846 C CA . HIS A 1 102 ? 2.464 0.669 7.372 1.00 94.25 102 HIS A CA 1
ATOM 847 C C . HIS A 1 102 ? 1.138 1.433 7.383 1.00 94.25 102 HIS A C 1
ATOM 849 O O . HIS A 1 102 ? 0.157 0.928 7.916 1.00 94.25 102 HIS A O 1
ATOM 855 N N . TRP A 1 103 ? 1.073 2.576 6.697 1.00 94.25 103 TRP A N 1
ATOM 856 C CA . TRP A 1 103 ? -0.160 3.327 6.487 1.00 94.25 103 TRP A CA 1
ATOM 857 C C . TRP A 1 103 ? -1.252 2.465 5.852 1.00 94.25 103 TRP A C 1
ATOM 859 O O . TRP A 1 103 ? -2.377 2.430 6.347 1.00 94.25 103 TRP A O 1
ATOM 869 N N . PHE A 1 104 ? -0.922 1.715 4.795 1.00 95.50 104 PHE A N 1
ATOM 870 C CA . PHE A 1 104 ? -1.865 0.775 4.192 1.00 95.50 104 PHE A CA 1
ATOM 871 C C . PHE A 1 104 ? -2.342 -0.288 5.190 1.00 95.50 104 PHE A C 1
ATOM 873 O O . PHE A 1 104 ? -3.543 -0.521 5.283 1.00 95.50 104 PHE A O 1
ATOM 880 N N . GLY A 1 105 ? -1.430 -0.915 5.939 1.00 95.19 105 GLY A N 1
ATOM 881 C CA . GLY A 1 105 ? -1.779 -1.955 6.913 1.00 95.19 105 GLY A CA 1
ATOM 882 C C . GLY A 1 105 ? -2.728 -1.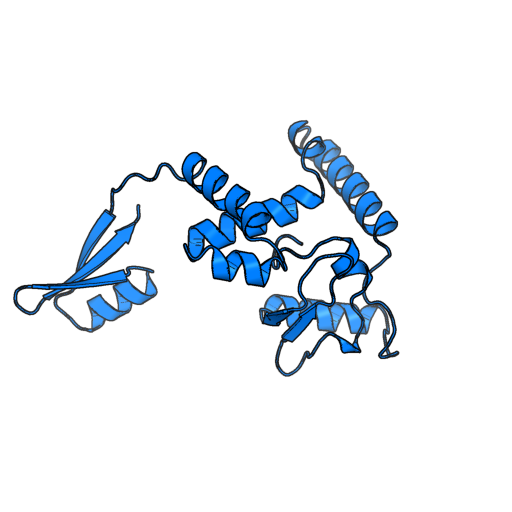448 7.996 1.00 95.19 105 GLY A C 1
ATOM 883 O O . GLY A 1 105 ? -3.798 -2.018 8.202 1.00 95.19 105 GLY A O 1
ATOM 884 N N . THR A 1 106 ? -2.378 -0.324 8.622 1.00 93.56 106 THR A N 1
ATOM 885 C CA . THR A 1 106 ? -3.192 0.313 9.662 1.00 93.56 106 THR A CA 1
ATOM 886 C C . THR A 1 106 ? -4.551 0.756 9.125 1.00 93.56 106 THR A C 1
ATOM 888 O O . THR A 1 106 ? -5.575 0.429 9.716 1.00 93.56 106 THR A O 1
ATOM 891 N N . THR A 1 107 ? -4.599 1.455 7.987 1.00 91.69 107 THR A N 1
ATOM 892 C CA . THR A 1 107 ? -5.874 1.941 7.426 1.00 91.69 107 THR A CA 1
ATOM 893 C C . THR A 1 107 ? -6.763 0.819 6.903 1.00 91.69 107 THR A C 1
ATOM 895 O O . THR A 1 107 ? -7.981 0.909 7.036 1.00 91.69 107 THR A O 1
ATOM 898 N N . SER A 1 108 ? -6.184 -0.246 6.343 1.00 92.81 108 SER A N 1
ATOM 899 C CA . SER A 1 108 ? -6.946 -1.431 5.934 1.00 92.81 108 SER A CA 1
ATOM 900 C C . SER A 1 108 ? -7.564 -2.101 7.151 1.00 92.81 108 SER A C 1
ATOM 902 O O . SER A 1 108 ? -8.765 -2.347 7.147 1.00 92.81 108 SER A O 1
ATOM 904 N N . TYR A 1 109 ? -6.787 -2.285 8.225 1.00 93.75 109 TYR A N 1
ATOM 905 C CA . TYR A 1 109 ? -7.307 -2.857 9.463 1.00 93.75 109 TYR A CA 1
ATOM 906 C C . TYR A 1 109 ? -8.421 -1.999 10.069 1.00 93.75 109 TYR A C 1
ATOM 908 O O . TYR A 1 109 ? -9.457 -2.534 10.445 1.00 93.75 109 TYR A O 1
ATOM 916 N N . ILE A 1 110 ? -8.255 -0.673 10.117 1.00 88.75 110 ILE A N 1
ATOM 917 C CA . ILE A 1 110 ? -9.294 0.238 10.626 1.00 88.75 110 ILE A CA 1
ATOM 918 C C . ILE A 1 110 ? -10.616 0.058 9.865 1.00 88.75 110 ILE A C 1
ATOM 920 O O . ILE A 1 110 ? -11.672 0.086 10.497 1.00 88.75 110 ILE A O 1
ATOM 924 N N . LYS A 1 111 ? -10.547 -0.150 8.542 1.00 85.81 111 LYS A N 1
ATOM 925 C CA . LYS A 1 111 ? -11.711 -0.306 7.660 1.00 85.81 111 LYS A CA 1
ATOM 926 C C . LYS A 1 111 ? -12.376 -1.673 7.761 1.00 85.81 111 LYS A C 1
ATOM 928 O O . LYS A 1 111 ? -13.585 -1.726 7.913 1.00 85.81 111 LYS A O 1
ATOM 933 N N . CYS A 1 112 ? -11.616 -2.761 7.631 1.00 86.31 112 CYS A N 1
ATOM 934 C CA . CYS A 1 112 ? -12.199 -4.104 7.563 1.00 86.31 112 CYS A CA 1
ATOM 935 C C . CYS A 1 112 ? -12.326 -4.782 8.929 1.00 86.31 112 CYS A C 1
ATOM 937 O O . CYS A 1 112 ? -13.080 -5.737 9.054 1.00 86.31 112 CYS A O 1
ATOM 939 N N . ARG A 1 113 ? -11.546 -4.351 9.932 1.00 86.25 113 ARG A N 1
ATOM 940 C CA . ARG A 1 113 ? -11.407 -4.975 11.265 1.00 86.25 113 ARG A CA 1
ATOM 941 C C . ARG A 1 113 ? -11.027 -6.457 11.268 1.00 86.25 113 ARG A C 1
ATOM 943 O O . ARG A 1 113 ? -10.923 -7.059 12.332 1.00 86.25 113 ARG A O 1
ATOM 950 N N . ASP A 1 114 ? -10.696 -6.998 10.107 1.00 90.56 114 ASP A N 1
ATOM 951 C CA . ASP A 1 114 ? -10.219 -8.356 9.914 1.00 90.56 114 ASP A CA 1
ATOM 952 C C . ASP A 1 114 ? -8.691 -8.360 9.771 1.00 90.56 114 ASP A C 1
ATOM 954 O O . ASP A 1 114 ? -8.123 -7.928 8.762 1.00 90.56 114 ASP A O 1
ATOM 958 N N . ILE A 1 115 ? -8.010 -8.849 10.808 1.00 93.62 115 ILE A N 1
ATOM 959 C CA . ILE A 1 115 ? -6.547 -8.911 10.834 1.00 93.62 115 ILE A CA 1
ATOM 960 C C . ILE A 1 115 ? -5.982 -9.981 9.890 1.00 93.62 115 ILE A C 1
ATOM 962 O O . ILE A 1 115 ? -4.876 -9.802 9.376 1.00 93.62 115 ILE A O 1
ATOM 966 N N . PHE A 1 116 ? -6.724 -11.060 9.622 1.00 94.69 116 PHE A N 1
ATOM 967 C CA . PHE A 1 116 ? -6.308 -12.113 8.696 1.00 94.69 116 PHE A CA 1
ATOM 968 C C . PHE A 1 116 ? -6.415 -11.628 7.253 1.00 94.69 116 PHE A C 1
ATOM 970 O O . PHE A 1 116 ? -5.502 -11.857 6.457 1.00 94.69 116 PHE A O 1
ATOM 977 N N . HIS A 1 117 ? -7.451 -10.848 6.939 1.00 93.81 117 HIS A N 1
ATOM 978 C CA . HIS A 1 117 ? -7.545 -10.164 5.654 1.00 93.81 117 HIS A CA 1
ATOM 979 C C . HIS A 1 117 ? -6.358 -9.213 5.433 1.00 93.81 117 HIS A C 1
ATOM 981 O O . HIS A 1 117 ? -5.708 -9.251 4.387 1.00 93.81 117 HIS A O 1
ATOM 987 N N . VAL A 1 118 ? -5.985 -8.412 6.439 1.00 94.88 118 VAL A N 1
ATOM 988 C CA . VAL A 1 118 ? -4.793 -7.547 6.341 1.00 94.88 118 VAL A CA 1
ATOM 989 C C . VAL A 1 118 ? -3.508 -8.369 6.224 1.00 94.88 118 VAL A C 1
ATOM 991 O O . VAL A 1 118 ? -2.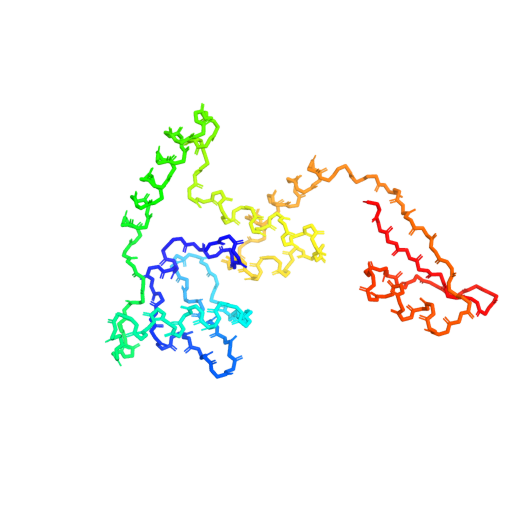629 -8.019 5.434 1.00 94.88 118 VAL A O 1
ATOM 994 N N . GLN A 1 119 ? -3.389 -9.479 6.956 1.00 94.88 119 GLN A N 1
ATOM 995 C CA . GLN A 1 119 ? -2.247 -10.388 6.846 1.00 94.88 119 GLN A CA 1
ATOM 996 C C . GLN A 1 119 ? -2.087 -10.899 5.408 1.00 94.88 119 GLN A C 1
ATOM 998 O O . GLN A 1 119 ? -0.970 -10.854 4.875 1.00 94.88 119 GLN A O 1
ATOM 1003 N N . TYR A 1 120 ? -3.194 -11.323 4.786 1.00 94.50 120 TYR A N 1
ATOM 1004 C CA . TYR A 1 120 ? -3.238 -11.736 3.388 1.00 94.50 120 TYR A CA 1
ATOM 1005 C C . TYR A 1 120 ? -2.799 -10.594 2.473 1.00 94.50 120 TYR A C 1
ATOM 1007 O O . TYR A 1 120 ? -1.791 -10.735 1.787 1.00 94.50 120 TYR A O 1
ATOM 1015 N N . LEU A 1 121 ? -3.455 -9.427 2.530 1.00 94.19 121 LEU A N 1
ATOM 1016 C CA . LEU A 1 121 ? -3.156 -8.275 1.665 1.00 94.19 121 LEU A CA 1
ATOM 1017 C C . LEU A 1 121 ? -1.698 -7.806 1.764 1.00 94.19 121 LEU A C 1
ATOM 1019 O O . LEU A 1 121 ? -1.102 -7.361 0.779 1.00 94.19 121 LEU A O 1
ATOM 1023 N N . MET A 1 122 ? -1.098 -7.907 2.949 1.00 92.81 122 MET A N 1
ATOM 1024 C CA . MET A 1 122 ? 0.292 -7.525 3.174 1.00 92.81 122 MET A CA 1
ATOM 1025 C C . MET A 1 122 ? 1.289 -8.643 2.838 1.00 92.81 122 MET A C 1
ATOM 1027 O O . MET A 1 122 ? 2.486 -8.365 2.735 1.00 92.81 122 MET A O 1
ATOM 1031 N N . GLY A 1 123 ? 0.855 -9.888 2.645 1.00 93.19 123 GLY A N 1
ATOM 1032 C CA . GLY A 1 123 ? 1.745 -11.022 2.375 1.00 93.19 123 GLY A CA 1
ATOM 1033 C C . GLY A 1 123 ? 2.658 -11.338 3.560 1.00 93.19 123 GLY A C 1
ATOM 1034 O O . GLY A 1 123 ? 3.880 -11.489 3.411 1.00 93.19 123 GLY A O 1
ATOM 1035 N N . HIS A 1 124 ? 2.091 -11.335 4.766 1.00 93.19 124 HIS A N 1
ATOM 1036 C CA . HIS A 1 124 ? 2.779 -11.716 5.997 1.00 93.19 124 HIS A CA 1
ATOM 1037 C C . HIS A 1 124 ? 2.579 -13.210 6.276 1.00 93.19 124 HIS A C 1
ATOM 1039 O O . HIS A 1 124 ? 1.455 -13.663 6.465 1.00 93.19 124 HIS A O 1
ATOM 1045 N N . ARG A 1 125 ? 3.672 -13.973 6.371 1.00 90.50 125 ARG A N 1
ATOM 1046 C CA . ARG A 1 125 ? 3.610 -15.397 6.742 1.00 90.50 125 ARG A CA 1
ATOM 1047 C C . ARG A 1 125 ? 3.170 -15.599 8.188 1.00 90.50 125 ARG A C 1
ATOM 1049 O O . ARG A 1 125 ? 2.323 -16.437 8.457 1.00 90.50 125 ARG A O 1
ATOM 1056 N N . HIS A 1 126 ? 3.724 -14.811 9.106 1.00 90.56 126 HIS A N 1
ATOM 1057 C CA . HIS A 1 126 ? 3.394 -14.884 10.525 1.00 90.56 126 HIS A CA 1
ATOM 1058 C C . HIS A 1 126 ? 2.477 -13.728 10.920 1.00 90.56 126 HIS A C 1
ATOM 1060 O O . HIS A 1 126 ? 2.789 -12.563 10.657 1.00 90.56 126 HIS A O 1
ATOM 1066 N N . ILE A 1 127 ? 1.384 -14.049 11.614 1.00 92.69 127 ILE A N 1
ATOM 1067 C CA . ILE A 1 127 ? 0.400 -13.065 12.082 1.00 92.69 127 ILE A CA 1
ATOM 1068 C C . ILE A 1 127 ? 1.022 -12.014 13.013 1.00 92.69 127 ILE A C 1
ATOM 1070 O O . ILE A 1 127 ? 0.601 -10.860 12.996 1.00 92.69 127 ILE A O 1
ATOM 1074 N N . GLY A 1 128 ? 2.083 -12.366 13.750 1.00 92.69 128 GLY A N 1
ATOM 1075 C CA . GLY A 1 128 ? 2.798 -11.447 14.642 1.00 92.69 128 GLY A CA 1
ATOM 1076 C C . GLY A 1 128 ? 3.273 -10.163 13.953 1.00 92.69 128 GLY A C 1
ATOM 1077 O O . GLY A 1 128 ? 3.168 -9.084 14.528 1.00 92.69 128 GLY A O 1
ATOM 1078 N N . SER A 1 129 ? 3.691 -10.238 12.682 1.00 89.81 129 SER A N 1
ATOM 1079 C CA . SER A 1 129 ? 4.064 -9.048 11.900 1.00 89.81 129 SER A CA 1
ATOM 1080 C C . SER A 1 129 ? 2.875 -8.131 11.589 1.00 89.81 129 SER A C 1
ATOM 1082 O O . SER A 1 129 ? 3.061 -6.945 11.323 1.00 89.81 129 SER A O 1
ATOM 1084 N N . THR A 1 130 ? 1.657 -8.670 11.581 1.00 93.56 130 THR A N 1
ATOM 1085 C CA . THR A 1 130 ? 0.415 -7.936 11.300 1.00 93.56 130 THR A CA 1
ATOM 1086 C C . THR A 1 130 ? -0.213 -7.370 12.573 1.00 93.56 130 THR A C 1
ATOM 1088 O O . THR A 1 130 ? -0.789 -6.287 12.521 1.00 93.56 130 THR A O 1
ATOM 1091 N N . LEU A 1 131 ? -0.046 -8.032 13.728 1.00 93.56 131 LEU A N 1
ATOM 1092 C CA . LEU A 1 131 ? -0.569 -7.568 15.026 1.00 93.56 131 LEU A CA 1
ATOM 1093 C C . LEU A 1 131 ? -0.086 -6.161 15.411 1.00 93.56 131 LEU A C 1
ATOM 1095 O O . LEU A 1 131 ? -0.773 -5.448 16.139 1.00 93.56 131 LEU A O 1
ATOM 1099 N N . HIS A 1 132 ? 1.050 -5.718 14.873 1.00 90.19 132 HIS A N 1
ATOM 1100 C CA . HIS A 1 132 ? 1.511 -4.339 15.023 1.00 90.19 132 HIS A CA 1
ATOM 1101 C C . HIS A 1 132 ? 0.458 -3.304 14.573 1.00 90.19 132 HIS A C 1
ATOM 1103 O O . HIS A 1 132 ? 0.252 -2.296 15.246 1.00 90.19 132 HIS A O 1
ATOM 1109 N N . TYR A 1 133 ? -0.272 -3.573 13.483 1.00 90.81 133 TYR A N 1
ATOM 1110 C CA . TYR A 1 133 ? -1.303 -2.663 12.965 1.00 90.81 133 TYR A CA 1
ATOM 1111 C C . TYR A 1 133 ? -2.554 -2.628 13.832 1.00 90.81 133 TYR A C 1
ATOM 1113 O O . TYR A 1 133 ? -3.175 -1.575 13.945 1.00 90.81 133 TYR A O 1
ATOM 1121 N N . LEU A 1 134 ? -2.890 -3.748 14.478 1.00 87.75 134 LEU A N 1
ATOM 1122 C CA . LEU A 1 134 ? -3.961 -3.799 15.468 1.00 87.75 134 LEU A CA 1
ATOM 1123 C C . LEU A 1 134 ? -3.662 -2.823 16.609 1.00 87.75 134 LEU A C 1
ATOM 1125 O O . LEU A 1 134 ? -4.525 -2.022 16.958 1.00 87.75 134 LEU A O 1
ATOM 1129 N N . HIS A 1 135 ? -2.444 -2.868 17.160 1.00 85.25 135 HIS A N 1
ATOM 1130 C CA . HIS A 1 135 ? -2.032 -1.999 18.264 1.00 85.25 135 HIS A CA 1
ATOM 1131 C C . HIS A 1 135 ? -2.053 -0.516 17.872 1.00 85.25 135 HIS A C 1
ATOM 1133 O O . HIS A 1 135 ? -2.672 0.284 18.569 1.00 85.25 135 HIS A O 1
ATOM 1139 N N . ILE A 1 136 ? -1.466 -0.159 16.721 1.00 85.75 136 ILE A N 1
ATOM 1140 C CA . ILE A 1 136 ? -1.485 1.225 16.219 1.00 85.75 136 ILE A CA 1
ATOM 1141 C C . ILE A 1 136 ? -2.922 1.709 16.002 1.00 85.75 136 ILE A C 1
ATOM 1143 O O . ILE A 1 136 ? -3.262 2.821 16.399 1.00 85.75 136 ILE A O 1
ATOM 1147 N N . ALA A 1 137 ? -3.782 0.883 15.403 1.00 86.00 137 ALA A N 1
ATOM 1148 C CA . ALA A 1 137 ? -5.177 1.246 15.181 1.00 86.00 137 ALA A CA 1
ATOM 1149 C C . ALA A 1 137 ? -5.930 1.498 16.494 1.00 86.00 137 ALA A C 1
ATOM 1151 O O . ALA A 1 137 ? -6.760 2.400 16.523 1.00 86.00 137 ALA A O 1
ATOM 1152 N N . LYS A 1 138 ? -5.607 0.766 17.577 1.00 80.69 138 LYS A N 1
ATOM 1153 C CA . LYS A 1 138 ? -6.181 1.026 18.909 1.00 80.69 138 LYS A CA 1
ATOM 1154 C C . LYS A 1 138 ? -5.799 2.390 19.482 1.00 80.69 138 LYS A C 1
ATOM 1156 O O . LYS A 1 138 ? -6.569 2.935 20.257 1.00 80.69 138 LYS A O 1
ATOM 1161 N N . GLY A 1 139 ? -4.608 2.895 19.155 1.00 79.75 139 GLY A N 1
ATOM 1162 C CA . GLY A 1 139 ? -4.139 4.200 19.625 1.00 79.75 139 GLY A CA 1
ATOM 1163 C C . GLY A 1 139 ? -4.578 5.369 18.739 1.00 79.75 139 GLY A C 1
ATOM 1164 O O . GLY A 1 139 ? -4.777 6.468 19.239 1.00 79.75 139 GLY A O 1
ATOM 1165 N N . LEU A 1 140 ? -4.720 5.149 17.426 1.00 76.06 140 LEU A N 1
ATOM 1166 C CA . LEU A 1 140 ? -5.144 6.187 16.473 1.00 76.06 140 LEU A CA 1
ATOM 1167 C C . LEU A 1 140 ? -6.647 6.420 16.487 1.00 76.06 140 LEU A C 1
ATOM 1169 O O . LEU A 1 140 ? -7.115 7.551 16.397 1.00 76.06 140 LEU A O 1
ATOM 1173 N N . VAL A 1 141 ? -7.402 5.330 16.536 1.00 66.31 141 VAL A N 1
ATOM 1174 C CA . VAL A 1 141 ? -8.835 5.396 16.732 1.00 66.31 141 VAL A CA 1
ATOM 1175 C C . VAL A 1 141 ? -8.993 5.319 18.234 1.00 66.31 141 VAL A C 1
ATOM 1177 O O . VAL A 1 141 ? -8.822 4.239 18.795 1.00 66.31 141 VAL A O 1
ATOM 1180 N N . ASN A 1 142 ? -9.317 6.440 18.888 1.00 55.66 142 ASN A N 1
ATOM 1181 C CA . ASN A 1 142 ? -10.016 6.347 20.163 1.00 55.66 142 ASN A CA 1
ATOM 1182 C C . ASN A 1 142 ? -11.211 5.454 19.860 1.00 55.66 142 ASN A C 1
ATOM 1184 O O . ASN A 1 142 ? -12.143 5.890 19.184 1.00 55.66 142 ASN A O 1
ATOM 1188 N N . TYR A 1 143 ? -11.150 4.182 20.253 1.00 53.31 143 TYR A N 1
ATOM 1189 C CA . TYR A 1 143 ? -12.300 3.296 20.231 1.00 53.31 143 TYR A CA 1
ATOM 1190 C C . TYR A 1 143 ? -13.253 3.808 21.299 1.00 53.31 143 TYR A C 1
ATOM 1192 O O . TYR A 1 143 ? -13.468 3.176 22.322 1.00 53.31 143 TYR A O 1
ATOM 1200 N N . SER A 1 144 ? -13.802 4.992 21.064 1.00 49.34 144 SER A N 1
ATOM 1201 C CA . SER A 1 144 ? -15.073 5.338 21.612 1.00 49.34 144 SER A CA 1
ATOM 1202 C C . SER A 1 144 ? -16.015 4.261 21.081 1.00 49.34 144 SER A C 1
ATOM 1204 O O . SER A 1 144 ? -16.107 3.992 19.874 1.00 49.34 144 SER A O 1
ATOM 1206 N N . ASP A 1 145 ? -16.639 3.548 22.003 1.00 55.97 145 ASP A N 1
ATOM 1207 C CA . ASP A 1 145 ? -17.791 2.710 21.710 1.00 55.97 145 ASP A CA 1
ATOM 1208 C C . ASP A 1 145 ? -19.038 3.584 21.471 1.00 55.97 145 ASP A C 1
ATOM 1210 O O . ASP A 1 145 ? -20.168 3.126 21.611 1.00 55.97 145 ASP A O 1
ATOM 1214 N N . GLU A 1 146 ? -18.860 4.854 21.084 1.00 59.34 146 GLU A N 1
ATOM 1215 C CA . GLU A 1 146 ? -19.932 5.698 20.592 1.00 59.34 146 GLU A CA 1
ATOM 1216 C C . GLU A 1 146 ? -20.307 5.292 19.170 1.00 59.34 146 GLU A C 1
ATOM 1218 O O . GLU A 1 146 ? -19.572 5.451 18.189 1.00 59.34 146 GLU A O 1
ATOM 1223 N N . TYR A 1 147 ? -21.524 4.788 19.065 1.00 76.88 147 TYR A N 1
ATOM 1224 C CA . TYR A 1 147 ? -22.184 4.541 17.803 1.00 76.88 147 TYR A CA 1
ATOM 1225 C C . TYR A 1 147 ? -23.180 5.666 17.544 1.00 76.88 147 TYR A C 1
ATOM 1227 O O . TYR A 1 147 ? -23.901 6.106 18.437 1.00 76.88 147 TYR A O 1
ATOM 1235 N N . THR A 1 148 ? -23.258 6.102 16.293 1.00 78.50 148 THR A N 1
ATOM 1236 C CA . THR A 1 148 ? -24.456 6.761 15.785 1.00 78.50 148 THR A CA 1
ATOM 1237 C C . THR A 1 148 ? -25.443 5.658 15.434 1.00 78.50 148 THR A C 1
ATOM 1239 O O . THR A 1 148 ? -25.226 4.907 14.483 1.00 78.50 148 THR A O 1
ATOM 1242 N N . VAL A 1 149 ? -26.505 5.522 16.221 1.00 87.31 149 VAL A N 1
ATOM 1243 C CA . VAL A 1 149 ? -27.587 4.569 15.953 1.00 87.31 149 VAL A CA 1
ATOM 1244 C C . VAL A 1 149 ? -28.702 5.305 15.221 1.00 87.31 149 VAL A C 1
ATOM 1246 O O . VAL A 1 149 ? -29.103 6.394 15.629 1.00 87.31 149 VAL A O 1
ATOM 1249 N N . LYS A 1 150 ? -29.180 4.726 14.120 1.00 89.06 150 LYS A N 1
ATOM 1250 C CA . LYS A 1 150 ? -30.337 5.209 13.365 1.00 89.06 150 LYS A CA 1
ATOM 1251 C C . LYS A 1 150 ? -31.328 4.072 13.174 1.00 89.06 150 LYS A C 1
ATOM 1253 O O . LYS A 1 150 ? -30.947 2.908 13.065 1.00 89.06 150 LYS A O 1
ATOM 1258 N N . VAL A 1 151 ? -32.604 4.423 13.143 1.00 90.44 151 VAL A N 1
ATOM 1259 C CA . VAL A 1 151 ? -33.699 3.469 13.000 1.00 90.44 151 VAL A CA 1
ATOM 1260 C C . VAL A 1 151 ? -34.370 3.738 11.666 1.00 90.44 151 VAL A C 1
ATOM 1262 O O . VAL A 1 151 ? -34.894 4.828 11.474 1.00 90.44 151 VAL A O 1
ATOM 1265 N N . ALA A 1 152 ? -34.347 2.759 10.764 1.00 90.94 152 ALA A N 1
ATOM 1266 C CA . ALA A 1 152 ? -35.057 2.834 9.499 1.00 90.94 152 ALA A CA 1
ATOM 1267 C C . ALA A 1 152 ? -36.453 2.230 9.637 1.00 90.94 152 ALA A C 1
ATOM 1269 O O . ALA A 1 152 ? -36.604 1.066 10.021 1.00 90.94 152 ALA A O 1
ATOM 1270 N N . SER A 1 153 ? -37.469 3.019 9.293 1.00 89.19 153 SER A N 1
ATOM 1271 C CA . SER A 1 153 ? -38.866 2.552 9.277 1.00 89.19 153 SER A CA 1
ATOM 1272 C C . SER A 1 153 ? -39.330 2.142 7.876 1.00 89.19 153 SER A C 1
ATOM 1274 O O . SER A 1 153 ? -40.355 1.485 7.731 1.00 89.19 153 SER A O 1
ATOM 1276 N N . THR A 1 154 ? -38.580 2.518 6.837 1.00 92.12 154 THR A N 1
ATOM 1277 C CA . THR A 1 154 ? -38.891 2.209 5.436 1.00 92.12 154 THR A CA 1
ATOM 1278 C C . THR A 1 154 ? -37.698 1.570 4.737 1.00 92.12 154 THR A C 1
ATOM 1280 O O . THR A 1 154 ? -36.549 1.746 5.146 1.00 92.12 154 THR A O 1
ATOM 1283 N N . ILE A 1 155 ? -37.958 0.848 3.644 1.00 90.50 155 ILE A N 1
ATOM 1284 C CA . ILE A 1 155 ? -36.892 0.199 2.875 1.00 90.50 155 ILE A CA 1
ATOM 1285 C C . ILE A 1 155 ? -35.957 1.208 2.194 1.00 90.50 155 ILE A C 1
ATOM 1287 O O . ILE A 1 155 ? -34.763 0.955 2.109 1.00 90.50 155 ILE A O 1
ATOM 1291 N N . ILE A 1 156 ? -36.480 2.372 1.791 1.00 92.69 156 ILE A N 1
ATOM 1292 C CA . ILE A 1 156 ? -35.704 3.459 1.172 1.00 92.69 156 ILE A CA 1
ATOM 1293 C C . ILE A 1 156 ? -34.708 4.038 2.182 1.00 92.69 156 ILE A C 1
ATOM 1295 O O . ILE A 1 156 ? -33.535 4.247 1.875 1.00 92.69 156 ILE A O 1
ATOM 1299 N N . GLU A 1 157 ? -35.158 4.272 3.415 1.00 89.81 157 GLU A N 1
ATOM 1300 C CA . GLU A 1 157 ? -34.292 4.748 4.494 1.00 89.81 157 GLU A CA 1
ATOM 1301 C C . GLU A 1 157 ? -33.230 3.699 4.848 1.00 89.81 157 GLU A C 1
ATOM 1303 O O . GLU A 1 157 ? -32.059 4.032 5.030 1.00 89.81 157 GLU A O 1
ATOM 1308 N N . PHE A 1 158 ? -33.614 2.421 4.868 1.00 89.19 158 PHE A N 1
ATOM 1309 C CA . PHE A 1 158 ? -32.702 1.311 5.121 1.00 89.19 158 PHE A CA 1
ATOM 1310 C C . PHE A 1 158 ? -31.579 1.229 4.077 1.00 89.19 158 PHE A C 1
ATOM 1312 O O . PHE A 1 158 ? -30.406 1.190 4.450 1.00 89.19 158 PHE A O 1
ATOM 1319 N N . THR A 1 159 ? -31.910 1.268 2.782 1.00 91.38 159 THR A N 1
ATOM 1320 C CA . THR A 1 159 ? -30.908 1.238 1.704 1.00 91.38 159 THR A CA 1
ATOM 1321 C C . THR A 1 159 ? -30.013 2.473 1.736 1.00 91.38 159 THR A C 1
ATOM 1323 O O . THR A 1 159 ? -28.795 2.338 1.669 1.00 91.38 159 THR A O 1
ATOM 1326 N N . THR A 1 160 ? -30.586 3.659 1.964 1.00 91.81 160 THR A N 1
ATOM 1327 C CA . THR A 1 160 ? -29.821 4.916 2.073 1.00 91.81 160 THR A CA 1
ATOM 1328 C C . THR A 1 160 ? -28.810 4.870 3.225 1.00 91.81 160 THR A C 1
ATOM 1330 O O . THR A 1 160 ? -27.674 5.340 3.100 1.00 91.81 160 THR A O 1
ATOM 1333 N N . LEU A 1 161 ? -29.197 4.296 4.369 1.00 90.81 161 LEU A N 1
ATOM 1334 C CA . LEU A 1 161 ? -28.309 4.152 5.523 1.00 90.81 161 LEU A CA 1
ATOM 1335 C C . LEU A 1 161 ? -27.194 3.130 5.272 1.00 90.81 161 LEU A C 1
ATOM 1337 O O . LEU A 1 161 ? -26.050 3.399 5.647 1.00 90.81 161 LEU A O 1
ATOM 1341 N N . LEU A 1 162 ? -27.488 2.013 4.601 1.00 89.06 162 LEU A N 1
ATOM 1342 C CA . LEU A 1 162 ? -26.474 1.036 4.189 1.00 89.06 162 LEU A CA 1
ATOM 1343 C C . LEU A 1 162 ? -25.463 1.643 3.204 1.00 89.06 162 LEU A C 1
ATOM 1345 O O . LEU A 1 162 ? -24.257 1.510 3.408 1.00 89.06 162 LEU A O 1
ATOM 1349 N N . GLU A 1 163 ? -25.928 2.381 2.194 1.00 88.50 163 GLU A N 1
ATOM 1350 C CA . GLU A 1 163 ? -25.068 3.105 1.241 1.00 88.50 163 GLU A CA 1
ATOM 1351 C C . GLU A 1 163 ? -24.204 4.168 1.934 1.00 88.50 163 GLU A C 1
ATOM 1353 O O . GLU A 1 163 ? -23.042 4.378 1.585 1.00 88.50 163 GLU A O 1
ATOM 1358 N N . SER A 1 164 ? -24.739 4.786 2.990 1.00 83.56 164 SER A N 1
ATOM 1359 C CA . SER A 1 164 ? -24.014 5.727 3.850 1.00 83.56 164 SER A CA 1
ATOM 1360 C C . SER A 1 164 ? -23.010 5.051 4.800 1.00 83.56 164 SER A C 1
ATOM 1362 O O . SER A 1 164 ? -22.330 5.746 5.567 1.00 83.56 164 SER A O 1
ATOM 1364 N N . GLY A 1 165 ? -22.904 3.719 4.785 1.00 82.50 165 GLY A N 1
ATOM 1365 C CA . GLY A 1 165 ? -21.964 2.936 5.587 1.00 82.50 165 GLY A CA 1
ATOM 1366 C C . GLY A 1 165 ? -22.430 2.633 7.013 1.00 82.50 165 GLY A C 1
ATOM 1367 O O . GLY A 1 165 ? -21.586 2.503 7.899 1.00 82.50 165 GLY A O 1
ATOM 1368 N N . PHE A 1 166 ? -23.741 2.587 7.267 1.00 90.00 166 PHE A N 1
ATOM 1369 C CA . PHE A 1 166 ? -24.281 1.980 8.487 1.00 90.00 166 PHE A CA 1
ATOM 1370 C C . PHE A 1 166 ? -24.315 0.452 8.346 1.00 90.00 166 PHE A C 1
ATOM 1372 O O . PHE A 1 166 ? -24.549 -0.077 7.264 1.00 90.00 166 PHE A O 1
ATOM 1379 N N . GLU A 1 167 ? -24.121 -0.257 9.452 1.00 87.31 167 GLU A N 1
ATOM 1380 C CA . GLU A 1 167 ? -24.242 -1.711 9.549 1.00 87.31 167 GLU A CA 1
ATOM 1381 C C . GLU A 1 167 ? -25.588 -2.079 10.184 1.00 87.31 167 GLU A C 1
ATOM 1383 O O . GLU A 1 167 ? -26.008 -1.463 11.170 1.00 87.31 167 GLU A O 1
ATOM 1388 N N . TYR A 1 168 ? -26.263 -3.091 9.634 1.00 90.06 168 TYR A N 1
ATOM 1389 C CA . T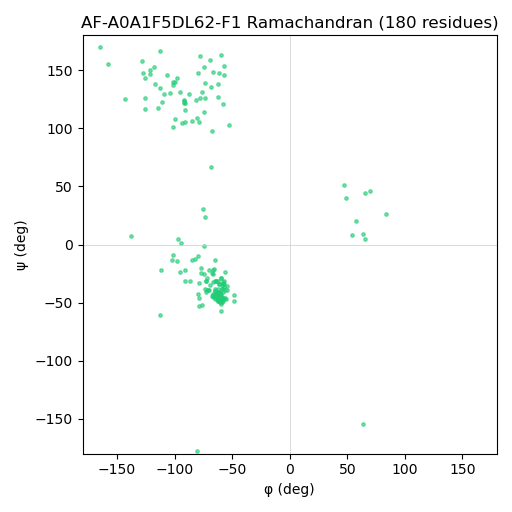YR A 1 168 ? -27.484 -3.648 10.221 1.00 90.06 168 TYR A CA 1
ATOM 1390 C C . TYR A 1 168 ? -27.175 -4.371 11.539 1.00 90.06 168 TYR A C 1
ATOM 1392 O O . TYR A 1 168 ? -26.209 -5.130 11.623 1.00 90.06 168 TYR A O 1
ATOM 1400 N N . VAL A 1 169 ? -28.003 -4.134 12.561 1.00 89.81 169 VAL A N 1
ATOM 1401 C CA . VAL A 1 169 ? -27.833 -4.715 13.900 1.00 89.81 169 VAL A CA 1
ATOM 1402 C C . VAL A 1 169 ? -28.952 -5.699 14.215 1.00 89.81 169 VAL A C 1
ATOM 1404 O O . VAL A 1 169 ? -28.684 -6.868 14.480 1.00 89.81 169 VAL A O 1
ATOM 1407 N N . SER A 1 170 ? -30.197 -5.224 14.221 1.00 90.62 170 SER A N 1
ATOM 1408 C CA . SER A 1 170 ? -31.357 -6.014 14.635 1.00 90.62 170 SER A CA 1
ATOM 1409 C C . SER A 1 170 ? -32.672 -5.374 14.198 1.00 90.62 170 SER A C 1
ATOM 1411 O O . SER A 1 170 ? -32.718 -4.202 13.815 1.00 90.62 170 SER A O 1
ATOM 1413 N N . ASP A 1 171 ? -33.751 -6.135 14.348 1.00 88.94 171 ASP A N 1
ATOM 1414 C CA . ASP A 1 171 ? -35.123 -5.666 14.187 1.00 88.94 171 ASP A CA 1
ATOM 1415 C C . ASP A 1 171 ? -35.754 -5.385 15.553 1.00 88.94 171 ASP A C 1
ATOM 1417 O O . ASP A 1 171 ? -35.561 -6.152 16.497 1.00 88.94 171 ASP A O 1
ATOM 1421 N N . TYR A 1 172 ? -36.528 -4.306 15.658 1.00 85.12 172 TYR A N 1
ATOM 1422 C CA . TYR A 1 172 ? -37.365 -4.018 16.824 1.00 85.12 172 TYR A CA 1
ATOM 1423 C C . TYR A 1 172 ? -38.675 -3.380 16.363 1.00 85.12 172 TYR A C 1
ATOM 1425 O O . TYR A 1 172 ? -38.646 -2.392 15.633 1.00 85.12 172 TYR A O 1
ATOM 1433 N N . GLU A 1 173 ? -39.816 -3.958 16.749 1.00 82.56 173 GLU A N 1
ATOM 1434 C CA . GLU A 1 173 ? -41.159 -3.442 16.420 1.00 82.56 173 GLU A CA 1
ATOM 1435 C C . GLU A 1 173 ? -41.333 -3.055 14.936 1.00 82.56 173 GLU A C 1
ATOM 1437 O O . GLU A 1 173 ? -41.752 -1.951 14.595 1.00 82.56 173 GLU A O 1
ATOM 1442 N N . CYS A 1 174 ? -40.973 -3.970 14.029 1.00 82.56 174 CYS A N 1
ATOM 1443 C CA . CYS A 1 174 ? -41.017 -3.779 12.570 1.00 82.56 174 CYS A CA 1
ATOM 1444 C C . CYS A 1 174 ? -40.092 -2.678 12.007 1.00 82.56 174 CYS A C 1
ATOM 1446 O O . CYS A 1 174 ? -40.165 -2.373 10.817 1.00 82.56 174 CYS A O 1
ATOM 1448 N N . LYS A 1 175 ? -39.191 -2.110 12.815 1.00 86.88 175 LYS A N 1
ATOM 1449 C CA . LYS A 1 175 ? -38.169 -1.149 12.382 1.00 86.88 175 LYS A CA 1
ATOM 1450 C C . LYS A 1 175 ? -36.786 -1.797 12.370 1.00 86.88 175 LYS A C 1
ATOM 1452 O O . LYS A 1 175 ? -36.474 -2.640 13.212 1.00 86.88 175 LYS A O 1
ATOM 1457 N N . LYS A 1 176 ? -35.944 -1.392 11.416 1.00 89.38 176 LYS A N 1
ATOM 1458 C CA . LYS A 1 176 ? -34.561 -1.869 11.279 1.00 89.38 176 LYS A CA 1
ATOM 1459 C C . LYS A 1 176 ? -33.626 -0.949 12.058 1.00 89.38 176 LYS A C 1
ATOM 1461 O O . LYS A 1 176 ? -33.568 0.247 11.777 1.00 89.38 176 LYS A O 1
ATOM 1466 N N . ILE A 1 177 ? -32.873 -1.485 13.012 1.00 90.69 177 ILE A N 1
ATOM 1467 C CA . ILE A 1 177 ? -31.854 -0.731 13.746 1.00 90.69 177 ILE A CA 1
ATOM 1468 C C . ILE A 1 177 ? -30.522 -0.891 13.021 1.00 90.69 177 ILE A C 1
ATOM 1470 O O . ILE A 1 177 ? -30.033 -2.005 12.813 1.00 90.69 177 ILE A O 1
ATOM 1474 N N . LEU A 1 178 ? -29.921 0.238 12.654 1.00 92.62 178 LEU A N 1
ATOM 1475 C CA . LEU A 1 178 ? -28.598 0.293 12.055 1.00 92.62 178 LEU A CA 1
ATOM 1476 C C . LEU A 1 178 ? -27.679 1.149 12.913 1.00 92.62 178 LEU A C 1
ATOM 1478 O O . LEU A 1 178 ? -28.090 2.144 13.513 1.00 92.62 178 LEU A O 1
ATOM 1482 N N . ARG A 1 179 ? -26.400 0.795 12.940 1.00 88.06 179 ARG A N 1
ATOM 1483 C CA . ARG A 1 179 ? -25.383 1.582 13.634 1.00 88.06 179 ARG A CA 1
ATOM 1484 C C . ARG A 1 179 ? -24.248 1.924 12.694 1.00 88.06 179 ARG A C 1
ATOM 1486 O O . ARG A 1 179 ? -23.826 1.112 11.881 1.00 88.06 179 ARG A O 1
ATOM 1493 N N . LYS A 1 180 ? -23.711 3.121 12.854 1.00 83.38 180 LYS A N 1
ATOM 1494 C CA . LYS A 1 180 ? -22.453 3.538 12.252 1.00 83.38 180 LYS A CA 1
ATOM 1495 C C . LYS A 1 180 ? -21.572 4.040 13.372 1.00 83.38 180 LYS A C 1
ATOM 1497 O O . LYS A 1 180 ? -22.000 4.873 14.167 1.00 83.38 180 LYS A O 1
ATOM 1502 N N . ARG A 1 181 ? -20.366 3.499 13.482 1.00 70.38 181 ARG A N 1
ATOM 1503 C CA . ARG A 1 181 ? -19.417 3.950 14.502 1.00 70.38 181 ARG A CA 1
ATOM 1504 C C . ARG A 1 181 ? -19.074 5.428 14.262 1.00 70.38 181 ARG A C 1
ATOM 1506 O O . ARG A 1 181 ? -18.965 5.812 13.094 1.00 70.38 181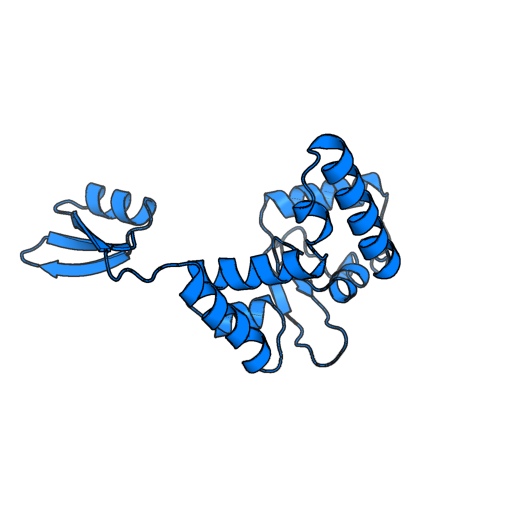 ARG A O 1
ATOM 1513 N N . LYS A 1 182 ? -18.995 6.235 15.329 1.00 61.88 182 LYS A N 1
ATOM 1514 C CA . LYS A 1 182 ? -18.524 7.625 15.217 1.00 61.88 182 LYS A CA 1
ATOM 1515 C C . LYS A 1 182 ? -17.081 7.675 14.721 1.00 61.88 182 LYS A C 1
ATOM 1517 O O . LYS A 1 182 ? -16.301 6.760 15.076 1.00 61.88 182 LYS A O 1
#

Nearest PDB structures (foldseek):
  5hxy-assembly4_D  TM=7.594E-01  e=7.484E-08  Thermoplasma acidophilum DSM 1728
  5hxy-assembly5_E  TM=7.609E-01  e=4.142E-07  Thermoplasma acidophilum DSM 1728
  6emy-assembly1_A  TM=6.996E-01  e=7.783E-06  Enterococcus faecalis
  6en2-assembly1_B  TM=6.432E-01  e=3.174E-05  Enterococcus faecalis
  6en1-assembly1_A  TM=6.514E-01  e=1.376E-04  Enterococcus faecalis

pLDDT: mean 88.96, std 8.66, range [49.34, 97.31]